Protein AF-A0AAX1WQ05-F1 (afdb_monomer_lite)

Radius of gyration: 32.11 Å; chains: 1; bounding box: 89×55×78 Å

Foldseek 3Di:
DDDDDDPPPPDDDDDDDDDDDPPDPPPPDPDPPVNVVVVVVVVVVVVVVVVVVVVVVVVVVVVVVVVVVLVVVQVVCCVVPVVDHSVPDDDDDAPCQQPHPCNLVVLVLVVQVVQPPDKDFLVRSLVVSCVNSVDDDPDPVRSVCCSCVPVVVSQVVCVVVVQKDFDCCPPPDPPGPGIIHGDDPDDDPVSVVVVVVVVVVVVVVVPPD

Secondary structure (DSSP, 8-state):
-PPPPPTT----PPP-------------PPPPHHHHHHHHHHHHHHHHHHHHHHHHHHHHHHHHHHHHHHHHHHHHHHHH-TT--GGG-PPP---GGGSSTTHHHHHHHHHHHHHTTSEEEHHHHHHHHHHHHT---SSHHHHHHHIIIIIIHHHHHHHTTTSEEEES--TT-TT---EEEE-PPPPPHHHHHHHHHHHHHHHHHTS--

pLDDT: mean 77.14, std 17.59, range [37.16, 97.38]

Structure (mmCIF, N/CA/C/O backbone):
data_AF-A0AAX1WQ05-F1
#
_entry.id   AF-A0AAX1WQ05-F1
#
loop_
_atom_site.group_PDB
_atom_site.id
_atom_site.type_symbol
_atom_site.label_atom_id
_atom_site.label_alt_id
_atom_site.label_comp_id
_atom_site.label_asym_id
_atom_site.label_entity_id
_atom_site.label_seq_id
_atom_site.pdbx_PDB_ins_code
_atom_site.Cartn_x
_atom_site.Cartn_y
_atom_site.Cartn_z
_atom_site.occupancy
_atom_site.B_iso_or_equiv
_atom_site.auth_seq_id
_atom_site.auth_comp_id
_atom_site.auth_asym_id
_atom_site.auth_atom_id
_atom_site.pdbx_PDB_model_num
ATOM 1 N N . MET A 1 1 ? -43.294 0.250 11.244 1.00 39.50 1 MET A N 1
ATOM 2 C CA . MET A 1 1 ? -42.178 0.862 10.490 1.00 39.50 1 MET A CA 1
ATOM 3 C C . MET A 1 1 ? -42.728 1.251 9.132 1.00 39.50 1 MET A C 1
ATOM 5 O O . MET A 1 1 ? -43.009 0.367 8.337 1.00 39.50 1 MET A O 1
ATOM 9 N N . SER A 1 2 ? -43.007 2.536 8.919 1.00 37.16 2 SER A N 1
ATOM 10 C CA . SER A 1 2 ? -43.556 3.022 7.647 1.00 37.16 2 SER A CA 1
ATOM 11 C C . SER A 1 2 ? -42.427 3.215 6.628 1.00 37.16 2 SER A C 1
ATOM 13 O O . SER A 1 2 ? -41.358 3.688 7.021 1.00 37.16 2 SER A O 1
ATOM 15 N N . PRO A 1 3 ? -42.618 2.860 5.347 1.00 46.75 3 PRO A N 1
ATOM 16 C CA . PRO A 1 3 ? -41.577 3.007 4.340 1.00 46.75 3 PRO A CA 1
ATOM 17 C C . PRO A 1 3 ? -41.437 4.477 3.924 1.00 46.75 3 PRO A C 1
ATOM 19 O O . PRO A 1 3 ? -42.423 5.162 3.658 1.00 46.75 3 PRO A O 1
ATOM 22 N N . VAL A 1 4 ? -40.195 4.962 3.878 1.00 45.56 4 VAL A N 1
ATOM 23 C CA . VAL A 1 4 ? -39.846 6.294 3.367 1.00 45.56 4 VAL A CA 1
ATOM 24 C C . VAL A 1 4 ? -39.803 6.218 1.842 1.00 45.56 4 VAL A C 1
ATOM 26 O O . VAL A 1 4 ? -39.045 5.430 1.280 1.00 45.56 4 VAL A O 1
ATOM 29 N N . ALA A 1 5 ? -40.639 7.012 1.174 1.00 45.56 5 ALA A N 1
ATOM 30 C CA . ALA A 1 5 ? -40.730 7.033 -0.281 1.00 45.56 5 ALA A CA 1
ATOM 31 C C . ALA A 1 5 ? -39.456 7.613 -0.924 1.00 45.56 5 ALA A C 1
ATOM 33 O O . ALA A 1 5 ? -38.950 8.662 -0.520 1.00 45.56 5 ALA A O 1
ATOM 34 N N . ASN A 1 6 ? -38.962 6.921 -1.951 1.00 43.66 6 ASN A N 1
ATOM 35 C CA . ASN A 1 6 ? -37.817 7.312 -2.763 1.00 43.66 6 ASN A CA 1
ATOM 36 C C . ASN A 1 6 ? -38.213 8.460 -3.715 1.00 43.66 6 ASN A C 1
ATOM 38 O O . ASN A 1 6 ? -39.111 8.317 -4.540 1.00 43.66 6 ASN A O 1
ATOM 42 N N . ILE A 1 7 ? -37.536 9.606 -3.609 1.00 52.81 7 ILE A N 1
ATOM 43 C CA . ILE A 1 7 ? -37.868 10.873 -4.296 1.00 52.81 7 ILE A CA 1
ATOM 44 C C . ILE A 1 7 ? -37.634 10.846 -5.824 1.00 52.81 7 ILE A C 1
ATOM 46 O O . ILE A 1 7 ? -37.976 11.801 -6.519 1.00 52.81 7 ILE A O 1
ATOM 50 N N . LYS A 1 8 ? -37.077 9.761 -6.376 1.00 48.34 8 LYS A N 1
ATOM 51 C CA . LYS A 1 8 ? -36.694 9.672 -7.796 1.00 48.34 8 LYS A CA 1
ATOM 52 C C . LYS A 1 8 ? -37.770 9.172 -8.772 1.00 48.34 8 LYS A C 1
ATOM 54 O O . LYS A 1 8 ? -37.538 9.300 -9.968 1.00 48.34 8 LYS A O 1
ATOM 59 N N . ASP A 1 9 ? -38.931 8.697 -8.317 1.00 45.44 9 ASP A N 1
ATOM 60 C CA . ASP A 1 9 ? -39.901 8.015 -9.204 1.00 45.44 9 ASP A CA 1
ATOM 61 C C . ASP A 1 9 ? -41.164 8.813 -9.581 1.00 45.44 9 ASP A C 1
ATOM 63 O O . ASP A 1 9 ? -42.094 8.280 -10.184 1.00 45.44 9 ASP A O 1
ATOM 67 N N . ILE A 1 10 ? -41.218 10.118 -9.310 1.00 48.12 10 ILE A N 1
ATOM 68 C CA . ILE A 1 10 ? -42.382 10.934 -9.692 1.00 48.12 10 ILE A CA 1
ATOM 69 C C . ILE A 1 10 ? -42.170 11.499 -11.101 1.00 48.12 10 ILE A C 1
ATOM 71 O O . ILE A 1 10 ? -41.785 12.656 -11.264 1.00 48.12 10 ILE A O 1
ATOM 75 N N . GLY A 1 11 ? -42.397 10.689 -12.138 1.00 46.69 11 GLY A N 1
ATOM 76 C CA . GLY A 1 11 ? -42.378 11.226 -13.499 1.00 46.69 11 GLY A CA 1
ATOM 77 C C . GLY A 1 11 ? -42.372 10.245 -14.664 1.00 46.69 11 GLY A C 1
ATOM 78 O O . GLY A 1 11 ? -41.543 10.417 -15.549 1.00 46.69 11 GLY A O 1
ATOM 79 N N . LYS A 1 12 ? -43.298 9.280 -14.730 1.00 40.09 12 LYS A N 1
ATOM 80 C CA . LYS A 1 12 ? -43.780 8.735 -16.016 1.00 40.09 12 LYS A CA 1
ATOM 81 C C . LYS A 1 12 ? -45.259 8.366 -15.896 1.00 40.09 12 LYS A C 1
ATOM 83 O O . LYS A 1 12 ? -45.596 7.352 -15.299 1.00 40.09 12 LYS A O 1
ATOM 88 N N . GLY A 1 13 ? -46.128 9.226 -16.425 1.00 38.53 13 GLY A N 1
ATOM 89 C CA . GLY A 1 13 ? -47.559 8.959 -16.550 1.00 38.53 13 GLY A CA 1
ATOM 90 C C . GLY A 1 13 ? -47.838 8.054 -17.749 1.00 38.53 13 GLY A C 1
ATOM 91 O O . GLY A 1 13 ? -47.377 8.335 -18.852 1.00 38.53 13 GLY A O 1
ATOM 92 N N . SER A 1 14 ? -48.579 6.975 -17.514 1.00 37.72 14 SER A N 1
ATOM 93 C CA . SER A 1 14 ? -49.332 6.234 -18.524 1.00 37.72 14 SER A CA 1
ATOM 94 C C . SER A 1 14 ? -50.715 6.872 -18.668 1.00 37.72 14 SER A C 1
ATOM 96 O O . SER A 1 14 ? -51.419 7.049 -17.674 1.00 37.72 14 SER A O 1
ATOM 98 N N . GLU A 1 15 ? -51.089 7.228 -19.893 1.00 47.25 15 GLU A N 1
ATOM 99 C CA . GLU A 1 15 ? -52.397 7.780 -20.243 1.00 47.25 15 GLU A CA 1
ATOM 100 C C . GLU A 1 15 ? -53.477 6.689 -20.218 1.00 47.25 15 GLU A C 1
ATOM 102 O O . GLU A 1 15 ? -53.435 5.741 -20.997 1.00 47.25 15 GLU A O 1
ATOM 107 N N . SER A 1 16 ? -54.481 6.850 -19.360 1.00 39.94 16 SER A N 1
ATOM 108 C CA . SER A 1 16 ? -55.811 6.260 -19.547 1.00 39.94 16 SER A CA 1
ATOM 109 C C . SER A 1 16 ? -56.810 7.046 -18.703 1.00 39.94 16 SER A C 1
ATOM 111 O O . SER A 1 16 ? -56.675 7.121 -17.483 1.00 39.94 16 SER A O 1
ATOM 113 N N . GLY A 1 17 ? -57.753 7.706 -19.376 1.00 44.06 17 GLY A N 1
ATOM 114 C CA . GLY A 1 17 ? -58.635 8.709 -18.792 1.00 44.06 17 GLY A CA 1
ATOM 115 C C . GLY A 1 17 ? -59.774 8.160 -17.935 1.00 44.06 17 GLY A C 1
ATOM 116 O O . GLY A 1 17 ? -60.368 7.124 -18.221 1.00 44.06 17 GLY A O 1
ATOM 117 N N . THR A 1 18 ? -60.131 8.937 -16.917 1.00 37.38 18 THR A N 1
ATOM 118 C CA . THR A 1 18 ? -61.493 9.105 -16.384 1.00 37.38 18 THR A CA 1
ATOM 119 C C . THR A 1 18 ? -61.499 10.464 -15.670 1.00 37.38 18 THR A C 1
ATOM 121 O O . THR A 1 18 ? -60.592 10.693 -14.867 1.00 37.38 18 THR A O 1
ATOM 124 N N . PRO A 1 19 ? -62.401 11.411 -15.990 1.00 52.41 19 PRO A N 1
ATOM 125 C CA . PRO A 1 19 ? -62.360 12.731 -15.383 1.00 52.41 19 PRO A CA 1
ATOM 126 C C . PRO A 1 19 ? -63.179 12.766 -14.090 1.00 52.41 19 PRO A C 1
ATOM 128 O O . PRO A 1 19 ? -64.165 12.049 -13.947 1.00 52.41 19 PRO A O 1
ATOM 131 N N . ASP A 1 20 ? -62.770 13.685 -13.221 1.00 45.84 20 ASP A N 1
ATOM 132 C CA . ASP A 1 20 ? -63.506 14.215 -12.073 1.00 45.84 20 ASP A CA 1
ATOM 133 C C . ASP A 1 20 ? -63.277 13.531 -10.714 1.00 45.84 20 ASP A C 1
ATOM 135 O O . ASP A 1 20 ? -64.111 12.818 -10.159 1.00 45.84 20 ASP A O 1
ATOM 139 N N . GLN A 1 21 ? -62.111 13.825 -10.138 1.00 48.00 21 GLN A N 1
ATOM 140 C CA . GLN A 1 21 ? -62.050 14.210 -8.732 1.00 48.00 21 GLN A CA 1
ATOM 141 C C . GLN A 1 21 ? -61.293 15.532 -8.646 1.00 48.00 21 GLN A C 1
ATOM 143 O O . GLN A 1 21 ? -60.220 15.665 -9.240 1.00 48.00 21 GLN A O 1
ATOM 148 N N . ASP A 1 22 ? -61.867 16.486 -7.915 1.00 51.06 22 ASP A N 1
ATOM 149 C CA . ASP A 1 22 ? -61.307 17.779 -7.519 1.00 51.06 22 ASP A CA 1
ATOM 150 C C . ASP A 1 22 ? -59.905 17.642 -6.891 1.00 51.06 22 ASP A C 1
ATOM 152 O O . ASP A 1 22 ? -59.700 17.736 -5.678 1.00 51.06 22 ASP A O 1
ATOM 156 N N . HIS A 1 23 ? -58.884 17.428 -7.714 1.00 54.75 23 HIS A N 1
ATOM 157 C CA . HIS A 1 23 ? -57.499 17.522 -7.294 1.00 54.75 23 HIS A CA 1
ATOM 158 C C . HIS A 1 23 ? -57.080 18.980 -7.403 1.00 54.75 23 HIS A C 1
ATOM 160 O O . HIS A 1 23 ? -56.564 19.435 -8.425 1.00 54.75 23 HIS A O 1
ATOM 166 N N . ALA A 1 24 ? -57.299 19.715 -6.310 1.00 58.69 24 ALA A N 1
ATOM 167 C CA . ALA A 1 24 ? -56.644 20.993 -6.081 1.00 58.69 24 ALA A CA 1
ATOM 168 C C . ALA A 1 24 ? -55.162 20.863 -6.489 1.00 58.69 24 ALA A C 1
ATOM 170 O O . ALA A 1 24 ? -54.492 19.923 -6.043 1.00 58.69 24 ALA A O 1
ATOM 171 N N . PRO A 1 25 ? -54.634 21.747 -7.357 1.00 56.44 25 PRO A N 1
ATOM 172 C CA . PRO A 1 25 ? -53.283 21.593 -7.870 1.00 56.44 25 PRO A CA 1
ATOM 173 C C . PRO A 1 25 ? -52.321 21.554 -6.686 1.00 56.44 25 PRO A C 1
ATOM 175 O O . PRO A 1 25 ? -52.333 22.469 -5.859 1.00 56.44 25 PRO A O 1
ATOM 178 N N . LEU A 1 26 ? -51.505 20.495 -6.595 1.00 63.22 26 LEU A N 1
ATOM 179 C CA . LEU A 1 26 ? -50.434 20.377 -5.607 1.00 63.22 26 LEU A CA 1
ATOM 180 C C . LEU A 1 26 ? -49.536 21.609 -5.743 1.00 63.22 26 LEU A C 1
ATOM 182 O O . LEU A 1 26 ? -48.652 21.671 -6.603 1.00 63.22 26 LEU A O 1
ATOM 186 N N . ARG A 1 27 ? -49.795 22.631 -4.922 1.00 64.38 27 ARG A N 1
ATOM 187 C CA . ARG A 1 27 ? -48.991 23.846 -4.892 1.00 64.38 27 ARG A CA 1
ATOM 188 C C . ARG A 1 27 ? -47.607 23.427 -4.428 1.00 64.38 27 ARG A C 1
ATOM 190 O O . ARG A 1 27 ? -47.407 23.070 -3.271 1.00 64.38 27 ARG A O 1
ATOM 197 N N . ARG A 1 28 ? -46.649 23.450 -5.354 1.00 69.00 28 ARG A N 1
ATOM 198 C CA . ARG A 1 28 ? -45.229 23.300 -5.042 1.00 69.00 28 ARG A CA 1
ATOM 199 C C . ARG A 1 28 ? -44.816 24.499 -4.196 1.00 69.00 28 ARG A C 1
ATOM 201 O O . ARG A 1 28 ? -44.469 25.553 -4.722 1.00 69.00 28 ARG A O 1
ATOM 208 N N . THR A 1 29 ? -44.899 24.350 -2.882 1.00 74.25 29 THR A N 1
ATOM 209 C CA . THR A 1 29 ? -44.398 25.351 -1.946 1.00 74.25 29 THR A CA 1
ATOM 210 C C . THR A 1 29 ? -42.879 25.295 -1.980 1.00 74.25 29 THR A C 1
ATOM 212 O O . THR A 1 29 ? -42.282 24.232 -1.807 1.00 74.25 29 THR A O 1
ATOM 215 N N . ARG A 1 30 ? -42.237 26.435 -2.248 1.00 77.56 30 ARG A N 1
ATOM 216 C CA . ARG A 1 30 ? -40.777 26.532 -2.247 1.00 77.56 30 ARG A CA 1
ATOM 217 C C . ARG A 1 30 ? -40.272 26.174 -0.851 1.00 77.56 30 ARG A C 1
ATOM 219 O O . ARG A 1 30 ? -40.600 26.868 0.107 1.00 77.56 30 ARG A O 1
ATOM 226 N N . THR A 1 31 ? -39.479 25.110 -0.740 1.00 78.44 31 THR A N 1
ATOM 227 C CA . THR A 1 31 ? -38.802 24.773 0.516 1.00 78.44 31 THR A CA 1
ATOM 228 C C . THR A 1 31 ? -37.947 25.970 0.937 1.00 78.44 31 THR A C 1
ATOM 230 O O . THR A 1 31 ? -37.151 26.441 0.112 1.00 78.44 31 THR A O 1
ATOM 233 N N . PRO A 1 32 ? -38.094 26.476 2.176 1.00 87.62 32 PRO A N 1
ATOM 234 C CA . PRO A 1 32 ? -37.202 27.499 2.703 1.00 87.62 32 PRO A CA 1
ATOM 235 C C . PRO A 1 32 ? -35.743 27.072 2.518 1.00 87.62 32 PRO A C 1
ATOM 237 O O . PRO A 1 32 ? -35.408 25.899 2.713 1.00 87.62 32 PRO A O 1
ATOM 240 N N . SER A 1 33 ? -34.884 28.006 2.107 1.00 85.69 33 SER A N 1
ATOM 241 C CA . SER A 1 33 ? -33.466 27.740 1.819 1.00 85.69 33 SER A CA 1
ATOM 242 C C . SER A 1 33 ? -32.762 27.043 2.979 1.00 85.69 33 SER A C 1
ATOM 244 O O . SER A 1 33 ? -32.004 26.102 2.758 1.00 85.69 33 SER A O 1
ATOM 246 N N . ASP A 1 34 ? -33.084 27.455 4.200 1.00 91.69 34 ASP A N 1
ATOM 247 C CA . ASP A 1 34 ? -32.411 27.025 5.424 1.00 91.69 34 ASP A CA 1
ATOM 248 C C . ASP A 1 34 ? -32.797 25.586 5.787 1.00 91.69 34 ASP A C 1
ATOM 250 O O . ASP A 1 34 ? -31.960 24.782 6.199 1.00 91.69 34 ASP A O 1
ATOM 254 N N . LEU A 1 35 ? -34.057 25.213 5.536 1.00 92.31 35 LEU A N 1
ATOM 255 C CA . LEU A 1 35 ? -34.523 23.837 5.695 1.00 92.31 35 LEU A CA 1
ATOM 256 C C . LEU A 1 35 ? -33.867 22.914 4.661 1.00 92.31 35 LEU A C 1
ATOM 258 O O . LEU A 1 35 ? -33.418 21.822 4.995 1.00 92.31 35 LEU A O 1
ATOM 262 N N . LYS A 1 36 ? -33.763 23.358 3.403 1.00 90.56 36 LYS A N 1
ATOM 263 C CA . LYS A 1 36 ? -33.058 22.588 2.368 1.00 90.56 36 LYS A CA 1
ATOM 264 C C . LYS A 1 36 ? -31.584 22.399 2.732 1.00 90.56 36 LYS A C 1
ATOM 266 O O . LYS A 1 36 ? -31.051 21.306 2.563 1.00 90.56 36 LYS A O 1
ATOM 271 N N . TRP A 1 37 ? -30.934 23.458 3.209 1.00 95.19 37 TRP A N 1
ATOM 272 C CA . TRP A 1 37 ? -29.530 23.411 3.596 1.00 95.19 37 TRP A CA 1
ATOM 273 C C . TRP A 1 37 ? -29.306 22.452 4.769 1.00 95.19 37 TRP A C 1
ATOM 275 O O . TRP A 1 37 ? -28.517 21.524 4.641 1.00 95.19 37 TRP A O 1
ATOM 285 N N . THR A 1 38 ? -30.070 22.580 5.857 1.00 97.12 38 THR A N 1
ATOM 286 C CA . THR A 1 38 ? -29.919 21.705 7.036 1.00 97.12 38 THR A CA 1
ATOM 287 C C . THR A 1 38 ? -30.181 20.228 6.727 1.00 97.12 38 THR A C 1
ATOM 289 O O . THR A 1 38 ? -29.469 19.365 7.237 1.00 97.12 38 THR A O 1
ATOM 292 N N . VAL A 1 39 ? -31.143 19.911 5.854 1.00 96.38 39 VAL A N 1
ATOM 293 C CA . VAL A 1 39 ? -31.385 18.531 5.393 1.00 96.38 39 VAL A CA 1
ATOM 294 C C . VAL A 1 39 ? -30.205 17.991 4.580 1.00 96.38 39 VAL A C 1
ATOM 296 O O . VAL A 1 39 ? -29.817 16.838 4.770 1.00 96.38 39 VAL A O 1
ATOM 299 N N . ASN A 1 40 ? -29.617 18.809 3.704 1.00 96.50 40 ASN A N 1
ATOM 300 C CA . ASN A 1 40 ? -28.440 18.418 2.929 1.00 96.50 40 ASN A CA 1
ATOM 301 C C . ASN A 1 40 ? -27.220 18.178 3.826 1.00 96.50 40 ASN A C 1
ATOM 303 O O . ASN A 1 40 ? -26.546 17.164 3.660 1.00 96.50 40 ASN A O 1
ATOM 307 N N . GLU A 1 41 ? -26.965 19.062 4.791 1.00 97.38 41 GLU A N 1
ATOM 308 C CA . GLU A 1 41 ? -25.869 18.892 5.751 1.00 97.38 41 GLU A CA 1
ATOM 309 C C . GLU A 1 41 ? -26.063 17.635 6.603 1.00 97.38 41 GLU A C 1
ATOM 311 O O . GLU A 1 41 ? -25.146 16.828 6.747 1.00 97.38 41 GLU A O 1
ATOM 316 N N . LEU A 1 42 ? -27.281 17.394 7.101 1.00 96.12 42 LEU A N 1
ATOM 317 C CA . LEU A 1 42 ? -27.590 16.171 7.838 1.00 96.12 42 LEU A CA 1
ATOM 318 C C . LEU A 1 42 ? -27.358 14.916 6.984 1.00 96.12 42 LEU A C 1
ATOM 320 O O . LEU A 1 42 ? -26.840 13.919 7.487 1.00 96.12 42 LEU A O 1
ATOM 324 N N . ALA A 1 43 ? -27.739 14.944 5.705 1.00 96.00 43 ALA A N 1
ATOM 325 C CA . ALA A 1 43 ? -27.506 13.833 4.788 1.00 96.00 43 ALA A CA 1
ATOM 326 C C . ALA A 1 43 ? -26.008 13.599 4.536 1.00 96.00 43 ALA A C 1
ATOM 328 O O . ALA A 1 43 ? -25.569 12.450 4.552 1.00 96.00 43 ALA A O 1
ATOM 329 N N . ALA A 1 44 ? -25.221 14.666 4.366 1.00 93.69 44 ALA A N 1
ATOM 330 C CA . ALA A 1 44 ? -23.771 14.580 4.210 1.00 93.69 44 ALA A CA 1
ATOM 331 C C . ALA A 1 44 ? -23.105 13.962 5.450 1.00 93.69 44 ALA A C 1
ATOM 333 O O . ALA A 1 44 ? -22.331 13.015 5.323 1.00 93.69 44 ALA A O 1
ATOM 334 N N . VAL A 1 45 ? -23.475 14.422 6.650 1.00 94.62 45 VAL A N 1
ATOM 335 C CA . VAL A 1 45 ? -22.960 13.875 7.915 1.00 94.62 45 VAL A CA 1
ATOM 336 C C . VAL A 1 45 ? -23.337 12.402 8.086 1.00 94.62 45 VAL A C 1
ATOM 338 O O . VAL A 1 45 ? -22.496 11.599 8.484 1.00 94.62 45 VAL A O 1
ATOM 341 N N . LYS A 1 46 ? -24.574 12.011 7.755 1.00 97.31 46 LYS A N 1
ATOM 342 C CA . LYS A 1 46 ? -24.987 10.597 7.795 1.00 97.31 46 LYS A CA 1
ATOM 343 C C . LYS A 1 46 ? -24.176 9.729 6.834 1.00 97.31 46 LYS A C 1
ATOM 345 O O . LYS A 1 46 ? -23.7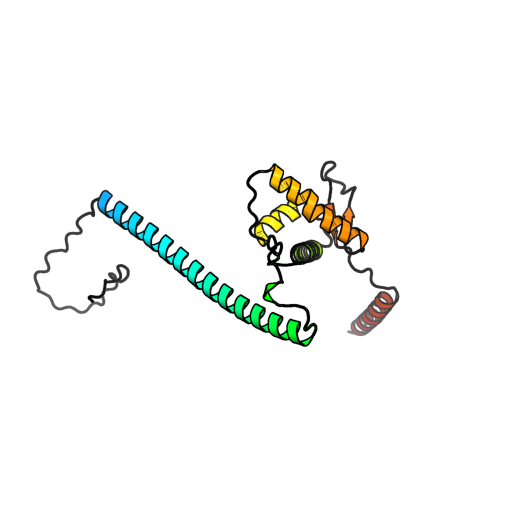54 8.648 7.228 1.00 97.31 46 LYS A O 1
ATOM 350 N N . GLY A 1 47 ? -23.922 10.211 5.617 1.00 93.25 47 GLY A N 1
ATOM 351 C CA . GLY A 1 47 ? -23.087 9.499 4.648 1.00 93.25 47 GLY A CA 1
ATOM 352 C C . GLY A 1 47 ? -21.652 9.292 5.141 1.00 93.25 47 GLY A C 1
ATOM 353 O O . GLY A 1 47 ? -21.093 8.213 4.962 1.00 93.25 47 GLY A O 1
ATOM 354 N N . GLU A 1 48 ? -21.077 10.287 5.821 1.00 85.94 48 GLU A N 1
ATOM 355 C CA . GLU A 1 48 ? -19.743 10.163 6.422 1.00 85.94 48 GLU A CA 1
ATOM 356 C C . GLU A 1 48 ? -19.719 9.111 7.544 1.00 85.94 48 GLU A C 1
ATOM 358 O O . GLU A 1 48 ? -18.804 8.290 7.610 1.00 85.94 48 GLU A O 1
ATOM 363 N N . ILE A 1 49 ? -20.754 9.079 8.393 1.00 94.62 49 ILE A N 1
ATOM 364 C CA . ILE A 1 49 ? -20.899 8.052 9.438 1.00 94.62 49 ILE A CA 1
ATOM 365 C C . ILE A 1 49 ? -20.979 6.655 8.809 1.00 94.62 49 ILE A C 1
ATOM 367 O O . ILE A 1 49 ? -20.235 5.762 9.207 1.00 94.62 49 ILE A O 1
ATOM 371 N N . GLU A 1 50 ? -21.821 6.473 7.788 1.00 95.19 50 GLU A N 1
ATOM 372 C CA . GLU A 1 50 ? -21.952 5.192 7.084 1.00 95.19 50 GLU A CA 1
ATOM 373 C C . GLU A 1 50 ? -20.626 4.740 6.454 1.00 95.19 50 GLU A C 1
ATOM 375 O O . GLU A 1 50 ? -20.282 3.556 6.505 1.00 95.19 50 GLU A O 1
ATOM 380 N N . HIS A 1 51 ? -19.854 5.672 5.888 1.00 80.06 51 HIS A N 1
ATOM 381 C CA . HIS A 1 51 ? -18.531 5.379 5.342 1.00 80.06 51 HIS A CA 1
ATOM 382 C C . HIS A 1 51 ? -17.559 4.885 6.424 1.00 80.06 51 HIS A C 1
ATOM 384 O O . HIS A 1 51 ? -16.877 3.871 6.236 1.00 80.06 51 HIS A O 1
ATOM 390 N N . ILE A 1 52 ? -17.522 5.564 7.573 1.00 87.50 52 ILE A N 1
ATOM 391 C CA . ILE A 1 52 ? -16.693 5.163 8.716 1.00 87.50 52 ILE A CA 1
ATOM 392 C C . ILE A 1 52 ? -17.103 3.774 9.214 1.00 87.50 52 ILE A C 1
ATOM 394 O O . ILE A 1 52 ? -16.235 2.926 9.435 1.00 87.50 52 ILE A O 1
ATOM 398 N N . ASP A 1 53 ? -18.401 3.506 9.341 1.00 93.38 53 ASP A N 1
ATOM 399 C CA . ASP A 1 53 ? -18.910 2.212 9.800 1.00 93.38 53 ASP A CA 1
ATOM 400 C C . ASP A 1 53 ? -18.496 1.066 8.868 1.00 93.38 53 ASP A C 1
ATOM 402 O O . ASP A 1 53 ? -18.082 -0.006 9.330 1.00 93.38 53 ASP A O 1
ATOM 406 N N . GLN A 1 54 ? -18.527 1.294 7.553 1.00 86.75 54 GLN A N 1
ATOM 407 C CA . GLN A 1 54 ? -18.048 0.328 6.562 1.00 86.75 54 GLN A CA 1
ATOM 408 C C . GLN A 1 54 ? -16.547 0.053 6.712 1.00 86.75 54 GLN A C 1
ATOM 410 O O . GLN A 1 54 ? -16.123 -1.110 6.690 1.00 86.75 54 GLN A O 1
ATOM 415 N N . GLU A 1 55 ? -15.731 1.090 6.905 1.00 79.12 55 GLU A N 1
ATOM 416 C CA . GLU A 1 55 ? -14.288 0.914 7.082 1.00 79.12 55 GLU A CA 1
ATOM 417 C C . GLU A 1 55 ? -13.974 0.215 8.416 1.00 79.12 55 GLU A C 1
ATOM 419 O O . GLU A 1 55 ? -13.131 -0.684 8.463 1.00 79.12 55 GLU A O 1
ATOM 424 N N . VAL A 1 56 ? -14.713 0.514 9.489 1.00 90.38 56 VAL A N 1
ATOM 425 C CA . VAL A 1 56 ? -14.620 -0.212 10.765 1.00 90.38 56 VAL A CA 1
ATOM 426 C C . VAL A 1 56 ? -14.967 -1.689 10.579 1.00 90.38 56 VAL A C 1
ATOM 428 O O . VAL A 1 56 ? -14.233 -2.554 11.069 1.00 90.38 56 VAL A O 1
ATOM 431 N N . ALA A 1 57 ? -16.044 -2.011 9.859 1.00 89.50 57 ALA A N 1
ATOM 432 C CA . ALA A 1 57 ? -16.431 -3.393 9.581 1.00 89.50 57 ALA A CA 1
ATOM 433 C C . ALA A 1 57 ? -15.335 -4.142 8.802 1.00 89.50 57 ALA A C 1
ATOM 435 O O . ALA A 1 57 ? -14.924 -5.243 9.185 1.00 89.50 57 ALA A O 1
ATOM 436 N N . ARG A 1 58 ? -14.781 -3.509 7.763 1.00 88.88 58 ARG A N 1
ATOM 437 C CA . ARG A 1 58 ? -13.661 -4.043 6.979 1.00 88.88 58 ARG A CA 1
ATOM 438 C C . ARG A 1 58 ? -12.421 -4.287 7.841 1.00 88.88 58 ARG A C 1
ATOM 440 O O . ARG A 1 58 ? -11.783 -5.341 7.740 1.00 88.88 58 ARG A O 1
ATOM 447 N N . LEU A 1 59 ? -12.064 -3.333 8.700 1.00 84.88 59 LEU A N 1
ATOM 448 C CA . LEU A 1 59 ? -10.916 -3.450 9.598 1.00 84.88 59 LEU A CA 1
ATOM 449 C C . LEU A 1 59 ? -11.118 -4.558 10.639 1.00 84.88 59 LEU A C 1
ATOM 451 O O . LEU A 1 59 ? -10.176 -5.311 10.900 1.00 84.88 59 LEU A O 1
ATOM 455 N N . LYS A 1 60 ? -12.334 -4.729 11.174 1.00 92.88 60 LYS A N 1
ATOM 456 C CA . LYS A 1 60 ? -12.681 -5.851 12.065 1.00 92.88 60 LYS A CA 1
ATOM 457 C C . LYS A 1 60 ? -12.483 -7.198 11.370 1.00 92.88 60 LYS A C 1
ATOM 459 O O . LYS A 1 60 ? -11.763 -8.046 11.896 1.00 92.88 60 LYS A O 1
ATOM 464 N N . GLN A 1 61 ? -13.001 -7.362 10.152 1.00 88.25 61 GLN A N 1
ATOM 465 C CA . GLN A 1 61 ? -12.823 -8.594 9.377 1.00 88.25 61 GLN A CA 1
ATOM 466 C C . GLN A 1 61 ? -11.337 -8.891 9.103 1.00 88.25 61 GLN A C 1
ATOM 468 O O . GLN A 1 61 ? -10.867 -10.027 9.231 1.00 88.25 61 GLN A O 1
ATOM 473 N N . ARG A 1 62 ? -10.557 -7.857 8.760 1.00 85.88 62 ARG A N 1
ATOM 474 C CA . ARG A 1 62 ? -9.107 -7.990 8.571 1.00 85.88 62 ARG A CA 1
ATOM 475 C C . ARG A 1 62 ? -8.405 -8.405 9.864 1.00 85.88 62 ARG A C 1
ATOM 477 O O . ARG A 1 62 ? -7.529 -9.270 9.819 1.00 85.88 62 ARG A O 1
ATOM 484 N N . ARG A 1 63 ? -8.786 -7.817 11.000 1.00 89.81 63 ARG A N 1
ATOM 485 C CA . ARG A 1 63 ? -8.248 -8.154 12.324 1.00 89.81 63 ARG A CA 1
ATOM 486 C C . ARG A 1 63 ? -8.509 -9.619 12.663 1.00 89.81 63 ARG A C 1
ATOM 488 O O . ARG A 1 63 ? -7.572 -10.318 13.035 1.00 89.81 63 ARG A O 1
ATOM 495 N N . GLU A 1 64 ? -9.729 -10.110 12.465 1.00 95.75 64 GLU A N 1
ATOM 496 C CA . GLU A 1 64 ? -10.077 -11.519 12.695 1.00 95.75 64 GLU A CA 1
ATOM 497 C C . GLU A 1 64 ? -9.242 -12.475 11.839 1.00 95.75 64 GLU A C 1
ATOM 499 O O . GLU A 1 64 ? -8.725 -13.479 12.332 1.00 95.75 64 GLU A O 1
ATOM 504 N N . ARG A 1 65 ? -9.051 -12.152 10.554 1.00 92.81 65 ARG A N 1
ATOM 505 C CA . ARG A 1 65 ? -8.179 -12.939 9.674 1.00 92.81 65 ARG A CA 1
ATOM 506 C C . ARG A 1 65 ? -6.745 -12.989 10.206 1.00 92.81 65 ARG A C 1
ATOM 508 O O . ARG A 1 65 ? -6.147 -14.064 10.220 1.00 92.81 65 ARG A O 1
ATOM 515 N N . LEU A 1 66 ? -6.197 -11.850 10.626 1.00 89.31 66 LEU A N 1
ATOM 516 C CA . LEU A 1 66 ? -4.842 -11.777 11.175 1.00 89.31 66 LEU A CA 1
ATOM 517 C C . LEU A 1 66 ? -4.718 -12.550 12.491 1.00 89.31 66 LEU A C 1
ATOM 519 O O . LEU A 1 66 ? -3.716 -13.228 12.679 1.00 89.31 66 LEU A O 1
ATOM 523 N N . MET A 1 67 ? -5.740 -12.538 13.350 1.00 94.25 67 MET A N 1
ATOM 524 C CA . MET A 1 67 ? -5.761 -13.375 14.556 1.00 94.25 67 MET A CA 1
ATOM 525 C C . MET A 1 67 ? -5.726 -14.865 14.239 1.00 94.25 67 MET A C 1
ATOM 527 O O . MET A 1 67 ? -4.970 -15.601 14.869 1.00 94.25 67 MET A O 1
ATOM 531 N N . ARG A 1 68 ? -6.514 -15.320 13.254 1.00 96.00 68 ARG A N 1
ATOM 532 C CA . ARG A 1 68 ? -6.482 -16.726 12.817 1.00 96.00 68 ARG A CA 1
ATOM 533 C C . ARG A 1 68 ? -5.087 -17.117 12.333 1.00 96.00 68 ARG A C 1
ATOM 535 O O . ARG A 1 68 ? -4.585 -18.173 12.704 1.00 96.00 68 ARG A O 1
ATOM 542 N N . MET A 1 69 ? -4.452 -16.245 11.552 1.00 92.50 69 MET A N 1
ATOM 543 C CA . MET A 1 69 ? -3.089 -16.459 11.066 1.00 92.50 69 MET A CA 1
ATOM 544 C C . MET A 1 69 ? -2.066 -16.466 12.208 1.00 92.50 69 MET A C 1
ATOM 546 O O . MET A 1 69 ? -1.212 -17.344 12.241 1.00 92.50 69 MET A O 1
ATOM 550 N N . ALA A 1 70 ? -2.177 -15.538 13.163 1.00 91.94 70 ALA A N 1
ATOM 551 C CA . ALA A 1 70 ? -1.305 -15.481 14.332 1.00 91.94 70 ALA A CA 1
ATOM 552 C C . ALA A 1 70 ? -1.417 -16.764 15.165 1.00 91.94 70 ALA A C 1
ATOM 554 O O . ALA A 1 70 ? -0.401 -17.371 15.472 1.00 91.94 70 ALA A O 1
ATOM 555 N N . LYS A 1 71 ? -2.642 -17.242 15.429 1.00 94.06 71 LYS A N 1
ATOM 556 C CA . LYS A 1 71 ? -2.884 -18.503 16.146 1.00 94.06 71 LYS A CA 1
ATOM 557 C C . LYS A 1 71 ? -2.251 -19.704 15.435 1.00 94.06 71 LYS A C 1
ATOM 559 O O . LYS A 1 71 ? -1.636 -20.540 16.089 1.00 94.06 71 LYS A O 1
ATOM 564 N N . ALA A 1 72 ? -2.391 -19.785 14.111 1.00 94.50 72 ALA A N 1
ATOM 565 C CA . ALA A 1 72 ? -1.776 -20.852 13.323 1.00 94.50 72 ALA A CA 1
ATOM 566 C C . ALA A 1 72 ? -0.242 -20.803 13.401 1.00 94.50 72 ALA A C 1
ATOM 568 O O . ALA A 1 72 ? 0.391 -21.827 13.639 1.00 94.50 72 ALA A O 1
ATOM 569 N N . LEU A 1 73 ? 0.350 -19.612 13.265 1.00 94.00 73 LEU A N 1
ATOM 570 C CA . LEU A 1 73 ? 1.795 -19.426 13.398 1.00 94.00 73 LEU A CA 1
ATOM 571 C C . LEU A 1 73 ? 2.284 -19.793 14.800 1.00 94.00 73 LEU A C 1
ATOM 573 O O . LEU A 1 73 ? 3.271 -20.506 14.907 1.00 94.00 73 LEU A O 1
ATOM 577 N N . SER A 1 74 ? 1.571 -19.399 15.858 1.00 93.25 74 SER A N 1
ATOM 578 C CA . SER A 1 74 ? 1.903 -19.784 17.234 1.00 93.25 74 SER A CA 1
ATOM 579 C C . SER A 1 74 ? 1.943 -21.302 17.423 1.00 93.25 74 SER A C 1
ATOM 581 O O . SER A 1 74 ? 2.871 -21.803 18.051 1.00 93.25 74 SER A O 1
ATOM 583 N N . ALA A 1 75 ? 0.979 -22.036 16.855 1.00 92.25 75 ALA A N 1
ATOM 584 C CA . ALA A 1 75 ? 0.958 -23.497 16.927 1.00 92.25 75 ALA A CA 1
ATOM 58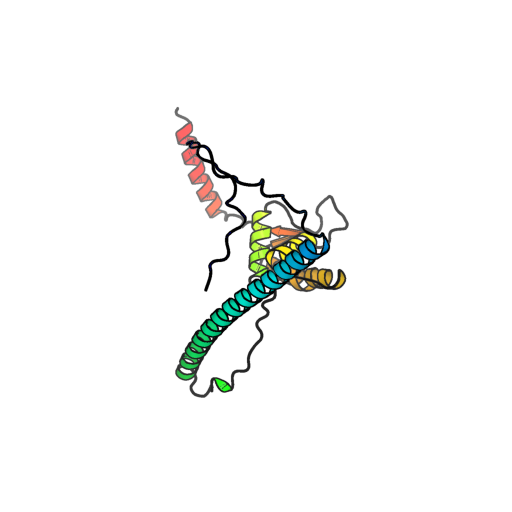5 C C . ALA A 1 75 ? 2.158 -24.128 16.197 1.00 92.25 75 ALA A C 1
ATOM 587 O O . ALA A 1 75 ? 2.794 -25.039 16.721 1.00 92.25 75 ALA A O 1
ATOM 588 N N . VAL A 1 76 ? 2.505 -23.614 15.013 1.00 94.25 76 VAL A N 1
ATOM 589 C CA . VAL A 1 76 ? 3.679 -24.073 14.253 1.00 94.25 76 VAL A CA 1
ATOM 590 C C . VAL A 1 76 ? 4.982 -23.742 14.986 1.00 94.25 76 VAL A C 1
ATOM 592 O O . VAL A 1 76 ? 5.873 -24.583 15.052 1.00 94.25 76 VAL A O 1
ATOM 595 N N . THR A 1 77 ? 5.098 -22.549 15.573 1.00 92.06 77 THR A N 1
ATOM 596 C CA . THR A 1 77 ? 6.271 -22.151 16.361 1.00 92.06 77 THR A CA 1
ATOM 597 C C . THR A 1 77 ? 6.478 -23.083 17.547 1.00 92.06 77 THR A C 1
ATOM 599 O O . THR A 1 77 ? 7.590 -23.563 17.721 1.00 92.06 77 THR A O 1
ATOM 602 N N . GLN A 1 78 ? 5.424 -23.403 18.302 1.00 91.62 78 GLN A N 1
ATOM 603 C CA . GLN A 1 78 ? 5.519 -24.339 19.428 1.00 91.62 78 GLN A CA 1
ATOM 604 C C . GLN A 1 78 ? 5.906 -25.759 18.995 1.00 91.62 78 GLN A C 1
ATOM 606 O O . GLN A 1 78 ? 6.594 -26.450 19.739 1.00 91.62 78 GLN A O 1
ATOM 611 N N . LEU A 1 79 ? 5.492 -26.193 17.799 1.00 92.44 79 LEU A N 1
ATOM 612 C CA . LEU A 1 79 ? 5.878 -27.496 17.251 1.00 92.44 79 LEU A CA 1
ATOM 613 C C . LEU A 1 79 ? 7.370 -27.558 16.884 1.00 92.44 79 LEU A C 1
ATOM 615 O O . LEU A 1 79 ? 7.993 -28.602 17.043 1.00 92.44 79 LEU A O 1
ATOM 619 N N . ILE A 1 80 ? 7.929 -26.461 16.363 1.00 94.44 80 ILE A N 1
ATOM 620 C CA . ILE A 1 80 ? 9.316 -26.405 15.868 1.00 94.44 80 ILE A CA 1
ATOM 621 C C . ILE A 1 80 ? 10.305 -26.022 16.979 1.00 94.44 80 ILE A C 1
ATOM 623 O O . ILE A 1 80 ? 11.431 -26.509 16.985 1.00 94.44 80 ILE A O 1
ATOM 627 N N . ALA A 1 81 ? 9.900 -25.148 17.899 1.00 91.31 81 ALA A N 1
ATOM 628 C CA . ALA A 1 81 ? 10.726 -24.621 18.978 1.00 91.31 81 ALA A CA 1
ATOM 629 C C . ALA A 1 81 ? 9.877 -24.482 20.248 1.00 91.31 81 ALA A C 1
ATOM 631 O O . ALA A 1 81 ? 9.277 -23.436 20.508 1.00 91.31 81 ALA A O 1
ATOM 632 N N . ALA A 1 82 ? 9.809 -25.562 21.030 1.00 86.06 82 ALA A N 1
ATOM 633 C CA . ALA A 1 82 ? 8.980 -25.637 22.231 1.00 86.06 82 ALA A CA 1
ATOM 634 C C . ALA A 1 82 ? 9.387 -24.609 23.302 1.00 86.06 82 ALA A C 1
ATOM 636 O O . ALA A 1 82 ? 8.533 -24.152 24.061 1.00 86.06 82 ALA A O 1
ATOM 637 N N . GLU A 1 83 ? 10.660 -24.194 23.340 1.00 89.19 83 GLU A N 1
ATOM 638 C CA . GLU A 1 83 ? 11.123 -23.129 24.235 1.00 89.19 83 GLU A CA 1
ATOM 639 C C . GLU A 1 83 ? 10.597 -21.728 23.868 1.00 89.19 83 GLU A C 1
ATOM 641 O O . GLU A 1 83 ? 10.615 -20.824 24.707 1.00 89.19 83 GLU A O 1
ATOM 646 N N . VAL A 1 84 ? 10.099 -21.518 22.642 1.00 86.75 84 VAL A N 1
ATOM 647 C CA . VAL A 1 84 ? 9.568 -20.219 22.212 1.00 86.75 84 VAL A CA 1
ATOM 648 C C . VAL A 1 84 ? 8.103 -20.103 22.615 1.00 86.75 84 VAL A C 1
ATOM 650 O O . VAL A 1 84 ? 7.192 -20.560 21.922 1.00 86.75 84 VAL A O 1
ATOM 653 N N . HIS A 1 85 ? 7.856 -19.419 23.731 1.00 83.44 85 HIS A N 1
ATOM 654 C CA . HIS A 1 85 ? 6.498 -19.103 24.154 1.00 83.44 85 HIS A CA 1
ATOM 655 C C . HIS A 1 85 ? 5.892 -18.020 23.234 1.00 83.44 85 HIS A C 1
ATOM 657 O O . HIS A 1 85 ? 6.424 -16.911 23.181 1.00 83.44 85 HIS A O 1
ATOM 663 N N . PRO A 1 86 ? 4.758 -18.254 22.541 1.00 82.06 86 PRO A N 1
ATOM 664 C CA . PRO A 1 86 ? 4.203 -17.284 21.588 1.00 82.06 86 PRO A CA 1
ATOM 665 C C . PRO A 1 86 ? 3.871 -15.916 22.193 1.00 82.06 86 PRO A C 1
ATOM 667 O O . PRO A 1 86 ? 3.935 -14.908 21.499 1.00 82.06 86 PRO A O 1
ATOM 670 N N . ALA A 1 87 ? 3.542 -15.873 23.488 1.00 81.38 87 ALA A N 1
ATOM 671 C CA . ALA A 1 87 ? 3.286 -14.621 24.204 1.00 81.38 87 ALA A CA 1
ATOM 672 C C . ALA A 1 87 ? 4.547 -13.763 24.427 1.00 81.38 87 ALA A C 1
ATOM 674 O O . ALA A 1 87 ? 4.416 -12.582 24.714 1.00 81.38 87 ALA A O 1
ATOM 675 N N . ALA A 1 88 ? 5.745 -14.340 24.294 1.00 83.62 88 ALA A N 1
ATOM 676 C CA . ALA A 1 88 ? 7.010 -13.611 24.383 1.00 83.62 88 ALA A CA 1
ATOM 677 C C . ALA A 1 88 ? 7.421 -12.969 23.042 1.00 83.62 88 ALA A C 1
ATOM 679 O O . ALA A 1 88 ? 8.440 -12.284 22.969 1.00 83.62 88 ALA A O 1
ATOM 680 N N . VAL A 1 89 ? 6.660 -13.200 21.963 1.00 83.88 89 VAL A N 1
ATOM 681 C CA . VAL A 1 89 ? 6.927 -12.611 20.647 1.00 83.88 89 VAL A CA 1
ATOM 682 C C . VAL A 1 89 ? 6.315 -11.213 20.587 1.00 83.88 89 VAL A C 1
ATOM 684 O O . VAL A 1 89 ? 5.109 -11.053 20.397 1.00 83.88 89 VAL A O 1
ATOM 687 N N . GLU A 1 90 ? 7.166 -10.198 20.717 1.00 78.94 90 GLU A N 1
ATOM 688 C CA . GLU A 1 90 ? 6.758 -8.796 20.622 1.00 78.94 90 GLU A CA 1
ATOM 689 C C . GLU A 1 90 ? 6.234 -8.433 19.215 1.00 78.94 90 GLU A C 1
ATOM 691 O O . GLU A 1 90 ? 6.804 -8.861 18.199 1.00 78.94 90 GLU A O 1
ATOM 696 N N . PRO A 1 91 ? 5.166 -7.619 19.105 1.00 76.94 91 PRO A N 1
ATOM 697 C CA . PRO A 1 91 ? 4.665 -7.156 17.819 1.00 76.94 91 PRO A CA 1
ATOM 698 C C . PRO A 1 91 ? 5.706 -6.324 17.060 1.00 76.94 91 PRO A C 1
ATOM 700 O O . PRO A 1 91 ? 6.123 -5.254 17.494 1.00 76.94 91 PRO A O 1
ATOM 703 N N . VAL A 1 92 ? 6.064 -6.765 15.853 1.00 74.25 92 VAL A N 1
ATOM 704 C CA . VAL A 1 92 ? 6.877 -5.964 14.929 1.00 74.25 92 VAL A CA 1
ATOM 705 C C . VAL A 1 92 ? 5.963 -5.197 13.979 1.00 74.25 92 VAL A C 1
ATOM 707 O O . VAL A 1 92 ? 5.199 -5.783 13.206 1.00 74.25 92 VAL A O 1
ATOM 710 N N . HIS A 1 93 ? 6.071 -3.869 13.973 1.00 58.41 93 HIS A N 1
ATOM 711 C CA . HIS A 1 93 ? 5.398 -3.039 12.979 1.00 58.41 93 HIS A CA 1
ATOM 712 C C . HIS A 1 93 ? 6.090 -3.186 11.622 1.00 58.41 93 HIS A C 1
ATOM 714 O O . HIS A 1 93 ? 7.118 -2.567 11.347 1.00 58.41 93 HIS A O 1
ATOM 720 N N . ALA A 1 94 ? 5.521 -4.014 10.744 1.00 54.94 94 ALA A N 1
ATOM 721 C CA . ALA A 1 94 ? 5.970 -4.083 9.361 1.00 54.94 94 ALA A CA 1
ATOM 722 C C . ALA A 1 94 ? 5.915 -2.679 8.734 1.00 54.94 94 ALA A C 1
ATOM 724 O O . ALA A 1 94 ? 4.899 -1.992 8.834 1.00 54.94 94 ALA A O 1
ATOM 725 N N . HIS A 1 95 ? 6.983 -2.256 8.050 1.00 55.50 95 HIS A N 1
ATOM 726 C CA . HIS A 1 95 ? 6.968 -1.031 7.250 1.00 55.50 95 HIS A CA 1
ATOM 727 C C . HIS A 1 95 ? 5.980 -1.199 6.080 1.00 55.50 95 HIS A C 1
ATOM 729 O O . HIS A 1 95 ? 6.340 -1.624 4.983 1.00 55.50 95 HIS A O 1
ATOM 735 N N . THR A 1 96 ? 4.708 -0.885 6.319 1.00 60.66 96 THR A N 1
ATOM 736 C CA . THR A 1 96 ? 3.598 -1.002 5.362 1.00 60.66 96 THR A CA 1
ATOM 737 C C . THR A 1 96 ? 3.491 0.193 4.427 1.00 60.66 96 THR A C 1
ATOM 739 O O . THR A 1 96 ? 2.565 0.230 3.623 1.00 60.66 96 THR A O 1
ATOM 742 N N . ARG A 1 97 ? 4.452 1.133 4.467 1.00 71.69 97 ARG A N 1
ATOM 743 C CA . ARG A 1 97 ? 4.450 2.357 3.644 1.00 71.69 97 ARG A CA 1
ATOM 744 C C . ARG A 1 97 ? 4.220 2.074 2.154 1.00 71.69 97 ARG A C 1
ATOM 746 O O . ARG A 1 97 ? 3.688 2.921 1.460 1.00 71.69 97 ARG A O 1
ATOM 753 N N . TYR A 1 98 ? 4.578 0.879 1.679 1.00 79.38 98 TYR A N 1
ATOM 754 C CA . TYR A 1 98 ? 4.419 0.459 0.280 1.00 79.38 98 TYR A CA 1
ATOM 755 C C . TYR A 1 98 ? 3.478 -0.750 0.103 1.00 79.38 98 TYR A C 1
ATOM 757 O O . TYR A 1 98 ? 3.524 -1.428 -0.918 1.00 79.38 98 TYR A O 1
ATOM 765 N N . GLY A 1 99 ? 2.669 -1.096 1.109 1.00 72.50 99 GLY A N 1
ATOM 766 C CA . GLY A 1 99 ? 1.740 -2.236 1.069 1.00 72.50 99 GLY A CA 1
ATOM 767 C C . GLY A 1 99 ? 2.377 -3.624 1.254 1.00 72.50 99 GLY A C 1
ATOM 768 O O . GLY A 1 99 ? 1.693 -4.629 1.088 1.00 72.50 99 GLY A O 1
ATOM 769 N N . GLY A 1 100 ? 3.671 -3.705 1.586 1.00 78.50 100 GLY A N 1
ATOM 770 C CA . GLY A 1 100 ? 4.381 -4.969 1.820 1.00 78.50 100 GLY A CA 1
ATOM 771 C C . GLY A 1 100 ? 5.889 -4.887 1.568 1.00 78.50 100 GLY A C 1
ATOM 772 O O . GLY A 1 100 ? 6.390 -3.949 0.939 1.00 78.50 100 GLY A O 1
ATOM 773 N N . ARG A 1 101 ? 6.638 -5.889 2.051 1.00 79.56 101 ARG A N 1
ATOM 774 C CA . ARG A 1 101 ? 8.081 -6.002 1.788 1.00 79.56 101 ARG A CA 1
ATOM 775 C C . ARG A 1 101 ? 8.310 -6.228 0.293 1.00 79.56 101 ARG A C 1
ATOM 777 O O . ARG A 1 101 ? 7.762 -7.149 -0.293 1.00 79.56 101 ARG A O 1
ATOM 784 N N . GLY A 1 102 ? 9.170 -5.411 -0.313 1.00 84.69 102 GLY A N 1
ATOM 785 C CA . GLY A 1 102 ? 9.583 -5.569 -1.712 1.00 84.69 102 GLY A CA 1
ATOM 786 C C . GLY A 1 102 ? 8.709 -4.848 -2.741 1.00 84.69 102 GLY A C 1
ATOM 787 O O . GLY A 1 102 ? 9.167 -4.675 -3.869 1.00 84.69 102 GLY A O 1
ATOM 788 N N . ASN A 1 103 ? 7.534 -4.337 -2.360 1.00 89.19 103 ASN A N 1
ATOM 789 C CA . ASN A 1 103 ? 6.630 -3.639 -3.281 1.00 89.19 103 ASN A CA 1
ATOM 790 C C . ASN A 1 103 ? 7.263 -2.405 -3.932 1.00 89.19 103 ASN A C 1
ATOM 792 O O . ASN A 1 103 ? 7.107 -2.211 -5.132 1.00 89.19 103 ASN A O 1
ATOM 796 N N . LEU A 1 104 ? 8.061 -1.629 -3.189 1.00 90.50 104 LEU A N 1
ATOM 797 C CA . LEU A 1 104 ? 8.793 -0.490 -3.756 1.00 90.50 104 LEU A CA 1
ATOM 798 C C . LEU A 1 104 ? 9.726 -0.919 -4.898 1.00 90.50 104 LEU A C 1
ATOM 800 O O . LEU A 1 104 ? 9.790 -0.277 -5.939 1.00 90.50 104 LEU A O 1
ATOM 804 N N . ARG A 1 105 ? 10.439 -2.037 -4.718 1.00 92.00 105 ARG A N 1
ATOM 805 C CA . ARG A 1 105 ? 11.355 -2.572 -5.734 1.00 92.00 105 ARG A CA 1
ATOM 806 C C . ARG A 1 105 ? 10.595 -3.194 -6.904 1.00 92.00 105 ARG A C 1
ATOM 808 O O . ARG A 1 105 ? 11.063 -3.100 -8.033 1.00 92.00 105 ARG A O 1
ATOM 815 N N . LYS A 1 106 ? 9.447 -3.826 -6.636 1.00 93.06 106 LYS A N 1
ATOM 816 C CA . LYS A 1 106 ? 8.545 -4.339 -7.672 1.00 93.06 106 LYS A CA 1
ATOM 817 C C . LYS A 1 106 ? 8.056 -3.197 -8.565 1.00 93.06 106 LYS A C 1
ATOM 819 O O . LYS A 1 106 ? 8.283 -3.269 -9.764 1.00 93.06 106 LYS A O 1
ATOM 824 N N . TYR A 1 107 ? 7.529 -2.127 -7.968 1.00 94.69 107 TYR A N 1
ATOM 825 C CA . TYR A 1 107 ? 7.131 -0.907 -8.672 1.00 94.69 107 TYR A CA 1
ATOM 826 C C . TYR A 1 107 ? 8.275 -0.344 -9.520 1.00 94.69 107 TYR A C 1
ATOM 828 O O . TYR A 1 107 ? 8.127 -0.207 -10.725 1.00 94.69 107 TYR A O 1
ATOM 836 N N . LEU A 1 108 ? 9.455 -0.114 -8.929 1.00 94.25 108 LEU A N 1
ATOM 837 C CA . LEU A 1 108 ? 10.611 0.407 -9.670 1.00 94.25 108 LEU A CA 1
ATOM 838 C C . LEU A 1 108 ? 10.979 -0.464 -10.878 1.00 94.25 108 LEU A C 1
ATOM 840 O O . LEU A 1 108 ? 11.292 0.056 -11.945 1.00 94.25 108 LEU A O 1
ATOM 844 N N . ARG A 1 109 ? 10.935 -1.790 -10.718 1.00 94.50 109 ARG A N 1
ATOM 845 C CA . ARG A 1 109 ? 11.213 -2.733 -11.801 1.00 94.50 109 ARG A CA 1
ATOM 846 C C . ARG A 1 109 ? 10.163 -2.657 -12.903 1.00 94.50 109 ARG A C 1
ATOM 848 O O . ARG A 1 109 ? 10.535 -2.615 -14.067 1.00 94.50 109 ARG A O 1
ATOM 855 N N . GLU A 1 110 ? 8.884 -2.683 -12.548 1.00 94.25 110 GLU A N 1
ATOM 856 C CA . GLU A 1 110 ? 7.778 -2.639 -13.511 1.00 94.25 110 GLU A CA 1
ATOM 857 C C . GLU A 1 110 ? 7.777 -1.318 -14.282 1.00 94.25 110 GLU A C 1
ATOM 859 O O . GLU A 1 110 ? 7.746 -1.338 -15.509 1.00 94.25 110 GLU A O 1
ATOM 864 N N . THR A 1 111 ? 7.945 -0.190 -13.589 1.00 94.31 111 THR A N 1
ATOM 865 C CA . THR A 1 111 ? 7.994 1.139 -14.207 1.00 94.31 111 THR A CA 1
ATOM 866 C C . THR A 1 111 ? 9.188 1.291 -15.149 1.00 94.31 111 THR A C 1
ATOM 868 O O . THR A 1 111 ? 9.022 1.751 -16.274 1.00 94.31 111 THR A O 1
ATOM 871 N N . LEU A 1 112 ? 10.391 0.869 -14.741 1.00 93.69 112 LEU A N 1
ATOM 872 C CA . LEU A 1 112 ? 11.575 0.971 -15.605 1.00 93.69 112 LEU A CA 1
ATOM 873 C C . LEU A 1 112 ? 11.516 0.009 -16.796 1.00 93.69 112 LEU A C 1
ATOM 875 O O . LEU A 1 112 ? 11.971 0.368 -17.879 1.00 93.69 112 LEU A O 1
ATOM 879 N N . LYS A 1 113 ? 10.944 -1.190 -16.623 1.00 92.94 113 LYS A N 1
ATOM 880 C CA . LYS A 1 113 ? 10.703 -2.122 -17.735 1.00 92.94 113 LYS A CA 1
ATOM 881 C C . LYS A 1 113 ? 9.710 -1.551 -18.742 1.00 92.94 113 LYS A C 1
ATOM 883 O O . LYS A 1 113 ? 9.969 -1.637 -19.934 1.00 92.94 113 LYS A O 1
ATOM 888 N N . ALA A 1 114 ? 8.609 -0.969 -18.268 1.00 91.44 114 ALA A N 1
ATOM 889 C CA . ALA A 1 114 ? 7.594 -0.361 -19.126 1.00 91.44 114 ALA A CA 1
ATOM 890 C C . ALA A 1 114 ? 8.122 0.874 -19.872 1.00 91.44 114 ALA A C 1
ATOM 892 O O . ALA A 1 114 ? 7.711 1.131 -20.997 1.00 91.44 114 ALA A O 1
ATOM 893 N N . ALA A 1 115 ? 9.047 1.619 -19.261 1.00 89.81 115 ALA A N 1
ATOM 894 C CA . ALA A 1 115 ? 9.665 2.788 -19.876 1.00 89.81 115 ALA A CA 1
ATOM 895 C C . ALA A 1 115 ? 10.796 2.453 -20.865 1.00 89.81 115 ALA A C 1
ATOM 897 O O . ALA A 1 115 ? 11.222 3.339 -21.600 1.00 89.81 115 ALA A O 1
ATOM 898 N N . HIS A 1 116 ? 11.304 1.215 -20.894 1.00 86.00 116 HIS A N 1
ATOM 899 C CA . HIS A 1 116 ? 12.388 0.810 -21.795 1.00 86.00 116 HIS A CA 1
ATOM 900 C C . HIS A 1 116 ? 11.954 0.931 -23.274 1.00 86.00 116 HIS A C 1
ATOM 902 O O . HIS A 1 116 ? 10.852 0.493 -23.601 1.00 86.00 116 HIS A O 1
ATOM 908 N N . PRO A 1 117 ? 12.786 1.484 -24.187 1.00 85.94 117 PRO A N 1
ATOM 909 C CA . PRO A 1 117 ? 14.210 1.834 -24.049 1.00 85.94 117 PRO A CA 1
ATOM 910 C C . PRO A 1 117 ? 14.510 3.213 -23.435 1.00 85.94 117 PRO A C 1
ATOM 912 O O . PRO A 1 117 ? 15.677 3.583 -23.294 1.00 85.94 117 PRO A O 1
ATOM 915 N N . GLY A 1 118 ? 13.482 3.970 -23.059 1.00 85.00 118 GLY A N 1
ATOM 916 C CA . GLY A 1 118 ? 13.608 5.269 -22.408 1.00 85.00 118 GLY A CA 1
ATOM 917 C C . GLY A 1 118 ? 14.177 5.195 -20.988 1.00 85.00 118 GLY A C 1
ATOM 918 O O . GLY A 1 118 ? 14.202 4.147 -20.336 1.00 85.00 118 GLY A O 1
ATOM 919 N N . ALA A 1 119 ? 14.653 6.343 -20.511 1.00 88.62 119 ALA A N 1
ATOM 920 C CA . ALA A 1 119 ? 15.183 6.511 -19.166 1.00 88.62 119 ALA A CA 1
ATOM 921 C C . ALA A 1 119 ? 14.263 7.410 -18.332 1.00 88.62 119 ALA A C 1
ATOM 923 O O . ALA A 1 119 ? 13.637 8.328 -18.857 1.00 88.62 119 ALA A O 1
ATOM 924 N N . VAL A 1 120 ? 14.182 7.144 -17.029 1.00 90.00 120 VAL A N 1
ATOM 925 C CA . VAL A 1 120 ? 13.242 7.805 -16.119 1.00 90.00 120 VAL A CA 1
ATOM 926 C C . VAL A 1 120 ? 14.007 8.493 -14.985 1.00 90.00 120 VAL A C 1
ATOM 928 O O . VAL A 1 120 ? 14.838 7.852 -14.329 1.00 90.00 120 VAL A O 1
ATOM 931 N N . PRO A 1 121 ? 13.752 9.785 -14.721 1.00 88.56 121 PRO A N 1
ATOM 932 C CA . PRO A 1 121 ? 14.385 10.498 -13.623 1.00 88.56 121 PRO A CA 1
ATOM 933 C C . PRO A 1 121 ? 13.742 10.151 -12.270 1.00 88.56 121 PRO A C 1
ATOM 935 O O . PRO A 1 121 ? 12.584 9.736 -12.170 1.00 88.56 121 PRO A O 1
ATOM 938 N N . THR A 1 122 ? 14.515 10.318 -11.196 1.00 88.75 122 THR A N 1
ATOM 939 C CA . THR A 1 122 ? 14.108 9.906 -9.839 1.00 88.75 122 THR A CA 1
ATOM 940 C C . THR A 1 122 ? 12.868 10.656 -9.332 1.00 88.75 122 THR A C 1
ATOM 942 O O . THR A 1 122 ? 12.050 10.063 -8.631 1.00 88.75 122 THR A O 1
ATOM 945 N N . ASN A 1 123 ? 12.685 11.926 -9.706 1.00 86.81 123 ASN A N 1
ATOM 946 C CA . ASN A 1 123 ? 11.502 12.718 -9.347 1.00 86.81 123 ASN A CA 1
ATOM 947 C C . ASN A 1 123 ? 10.213 12.146 -9.960 1.00 86.81 123 ASN A C 1
ATOM 949 O O . ASN A 1 123 ? 9.230 11.984 -9.243 1.00 86.81 123 ASN A O 1
ATOM 953 N N . VAL A 1 124 ? 10.241 11.743 -11.234 1.00 88.94 124 VAL A N 1
ATOM 954 C CA . VAL A 1 124 ? 9.095 11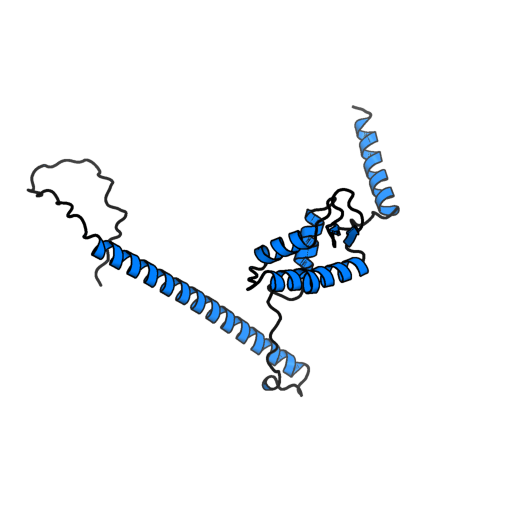.109 -11.910 1.00 88.94 124 VAL A CA 1
ATOM 955 C C . VAL A 1 124 ? 8.764 9.765 -11.258 1.00 88.94 124 VAL A C 1
ATOM 957 O O . VAL A 1 124 ? 7.601 9.467 -10.986 1.00 88.94 124 VAL A O 1
ATOM 960 N N . LEU A 1 125 ? 9.784 8.969 -10.911 1.00 91.75 125 LEU A N 1
ATOM 961 C CA . LEU A 1 125 ? 9.581 7.729 -10.152 1.00 91.75 125 LEU A CA 1
ATOM 962 C C . LEU A 1 125 ? 8.961 7.995 -8.772 1.00 91.75 125 LEU A C 1
ATOM 964 O O . LEU A 1 125 ? 8.149 7.188 -8.313 1.00 91.75 125 LEU A O 1
ATOM 968 N N . ALA A 1 126 ? 9.329 9.101 -8.118 1.00 90.12 126 ALA A N 1
ATOM 969 C CA . ALA A 1 126 ? 8.798 9.496 -6.817 1.00 90.12 126 ALA A CA 1
ATOM 970 C C . ALA A 1 126 ? 7.341 9.950 -6.886 1.00 90.12 126 ALA A C 1
ATOM 972 O O . ALA A 1 126 ? 6.542 9.528 -6.051 1.00 90.12 126 ALA A O 1
ATOM 973 N N . GLU A 1 127 ? 6.984 10.751 -7.886 1.00 89.12 127 GLU A N 1
ATOM 974 C CA . GLU A 1 127 ? 5.606 11.180 -8.133 1.00 89.12 127 GLU A CA 1
ATOM 975 C C . GLU A 1 127 ? 4.697 9.987 -8.437 1.00 89.12 127 GLU A C 1
ATOM 977 O O . GLU A 1 127 ? 3.647 9.838 -7.808 1.00 89.12 127 GLU A O 1
ATOM 982 N N . GLY A 1 128 ? 5.137 9.066 -9.299 1.00 88.88 128 GLY A N 1
ATOM 983 C CA . GLY A 1 128 ? 4.393 7.832 -9.551 1.00 88.88 128 GLY A CA 1
ATOM 984 C C . GLY A 1 128 ? 4.262 6.958 -8.298 1.00 88.88 128 GLY A C 1
ATOM 985 O O . GLY A 1 128 ? 3.193 6.415 -8.030 1.00 88.88 128 GLY A O 1
ATOM 986 N N . ALA A 1 129 ? 5.302 6.876 -7.458 1.00 89.25 129 ALA A N 1
ATOM 987 C CA . ALA A 1 129 ? 5.251 6.103 -6.215 1.00 89.25 129 ALA A CA 1
ATOM 988 C C . ALA A 1 129 ? 4.256 6.699 -5.208 1.00 89.25 129 ALA A C 1
ATOM 990 O O . ALA A 1 129 ? 3.576 5.954 -4.502 1.00 89.25 129 ALA A O 1
ATOM 991 N N . VAL A 1 130 ? 4.149 8.030 -5.148 1.00 88.44 130 VAL A N 1
ATOM 992 C CA . VAL A 1 130 ? 3.144 8.724 -4.330 1.00 88.44 130 VAL A CA 1
ATOM 993 C C . VAL A 1 130 ? 1.739 8.305 -4.731 1.00 88.44 130 VAL A C 1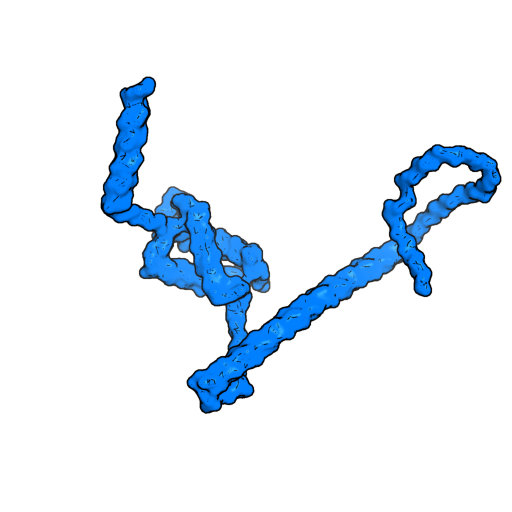
ATOM 995 O O . VAL A 1 130 ? 0.944 7.956 -3.862 1.00 88.44 130 VAL A O 1
ATOM 998 N N . GLN A 1 131 ? 1.456 8.286 -6.033 1.00 84.94 131 GLN A N 1
ATOM 999 C CA . GLN A 1 131 ? 0.144 7.919 -6.557 1.00 84.94 131 GLN A CA 1
ATOM 1000 C C . GLN A 1 131 ? -0.157 6.430 -6.338 1.00 84.94 131 GLN A C 1
ATOM 1002 O O . GLN A 1 131 ? -1.196 6.089 -5.779 1.00 84.94 131 GLN A O 1
ATOM 1007 N N . VAL A 1 132 ? 0.773 5.543 -6.705 1.00 85.38 132 VAL A N 1
ATOM 1008 C CA . VAL A 1 132 ? 0.586 4.081 -6.639 1.00 85.38 132 VAL A CA 1
ATOM 1009 C C . VAL A 1 132 ? 0.432 3.577 -5.205 1.00 85.38 132 VAL A C 1
ATOM 1011 O O . VAL A 1 132 ? -0.370 2.681 -4.947 1.00 85.38 132 VAL A O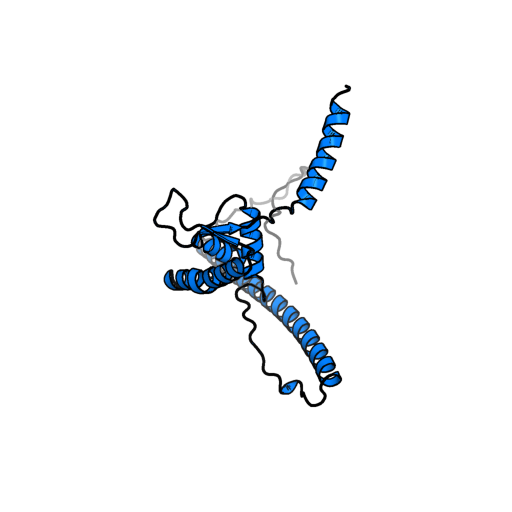 1
ATOM 1014 N N . PHE A 1 133 ? 1.194 4.133 -4.260 1.00 84.69 133 PHE A N 1
ATOM 1015 C CA . PHE A 1 133 ? 1.154 3.702 -2.860 1.00 84.69 133 PHE A CA 1
ATOM 1016 C C . PHE A 1 133 ? 0.270 4.584 -1.969 1.00 84.69 133 PHE A C 1
ATOM 1018 O O . PHE A 1 133 ? 0.183 4.323 -0.770 1.00 84.69 133 PHE A O 1
ATOM 1025 N N . GLY A 1 134 ? -0.373 5.619 -2.522 1.00 81.88 134 GLY A N 1
ATOM 1026 C CA . GLY A 1 134 ? -1.196 6.558 -1.756 1.00 81.88 134 GLY A CA 1
ATOM 1027 C C . GLY A 1 134 ? -0.410 7.302 -0.672 1.00 81.88 134 GLY A C 1
ATOM 1028 O O . GLY A 1 134 ? -0.928 7.534 0.422 1.00 81.88 134 GLY A O 1
ATOM 1029 N N . LEU A 1 135 ? 0.858 7.635 -0.937 1.00 86.31 135 LEU A N 1
ATOM 1030 C CA . LEU A 1 135 ? 1.712 8.306 0.045 1.00 86.31 135 LEU A CA 1
ATOM 1031 C C . LEU A 1 135 ? 1.241 9.745 0.257 1.00 86.31 135 LEU A C 1
ATOM 1033 O O . LEU A 1 135 ? 0.918 10.456 -0.690 1.00 86.31 135 LEU A O 1
ATOM 1037 N N . ARG A 1 136 ? 1.274 10.204 1.507 1.00 82.25 136 ARG A N 1
ATOM 1038 C CA . ARG A 1 136 ? 1.074 11.613 1.855 1.00 82.25 136 ARG A CA 1
ATOM 1039 C C . ARG A 1 136 ? 2.327 12.129 2.548 1.00 82.25 136 ARG A C 1
ATOM 1041 O O . ARG A 1 136 ? 2.900 11.430 3.382 1.00 82.25 136 ARG A O 1
ATOM 1048 N N . PHE A 1 137 ? 2.749 13.330 2.169 1.00 80.31 137 PHE A N 1
ATOM 1049 C CA . PHE A 1 137 ? 3.887 14.032 2.756 1.00 80.31 137 PHE A CA 1
ATOM 1050 C C . PHE A 1 137 ? 3.416 15.394 3.240 1.00 80.31 137 PHE A C 1
ATOM 1052 O O . PHE A 1 137 ? 2.693 16.081 2.518 1.00 80.31 137 PHE A O 1
ATOM 1059 N N . SER A 1 138 ? 3.851 15.791 4.431 1.00 75.75 138 SER A N 1
ATOM 1060 C CA . SER A 1 138 ? 3.446 17.067 5.031 1.00 75.75 138 SER A CA 1
ATOM 1061 C C . SER A 1 138 ? 4.260 18.248 4.494 1.00 75.75 138 SER A C 1
ATOM 1063 O O . SER A 1 138 ? 3.893 19.399 4.707 1.00 75.75 138 SER A O 1
ATOM 1065 N N . SER A 1 139 ? 5.376 17.989 3.797 1.00 82.12 139 SER A N 1
ATOM 1066 C CA . SER A 1 139 ? 6.213 19.028 3.189 1.00 82.12 139 SER A CA 1
ATOM 1067 C C . SER A 1 139 ? 6.951 18.560 1.931 1.00 82.12 139 SER A C 1
ATOM 1069 O O . SER A 1 139 ? 7.200 17.368 1.717 1.00 82.12 139 SER A O 1
ATOM 1071 N N . CYS A 1 140 ? 7.386 19.524 1.111 1.00 81.62 140 CYS A N 1
ATOM 1072 C CA . CYS A 1 140 ? 8.261 19.265 -0.035 1.00 81.62 140 CYS A CA 1
ATOM 1073 C C . CYS A 1 140 ? 9.594 18.624 0.379 1.00 81.62 140 CYS A C 1
ATOM 1075 O O . CYS A 1 140 ? 10.114 17.780 -0.349 1.00 81.62 140 CYS A O 1
ATOM 1077 N N . GLN A 1 141 ? 10.125 18.980 1.552 1.00 83.06 141 GLN A N 1
ATOM 1078 C CA . GLN A 1 141 ? 11.381 18.432 2.062 1.00 83.06 141 GLN A CA 1
ATOM 1079 C C . GLN A 1 141 ? 11.244 16.953 2.442 1.00 83.06 141 GLN A C 1
ATOM 1081 O O . GLN A 1 141 ? 12.145 16.158 2.180 1.00 83.06 141 GLN A O 1
ATOM 1086 N N . GLU A 1 142 ? 10.108 16.556 3.020 1.00 79.00 142 GLU A N 1
ATOM 1087 C CA . GLU A 1 142 ? 9.838 15.153 3.342 1.00 79.00 142 GLU A CA 1
ATOM 1088 C C . GLU A 1 142 ? 9.750 14.294 2.071 1.00 79.00 142 GLU A C 1
ATOM 1090 O O . GLU A 1 142 ? 10.322 13.203 2.008 1.00 79.00 142 GLU A O 1
ATOM 1095 N N . ARG A 1 143 ? 9.116 14.826 1.021 1.00 84.50 143 ARG A N 1
ATOM 1096 C CA . ARG A 1 143 ? 9.059 14.190 -0.300 1.00 84.50 143 ARG A CA 1
ATOM 1097 C C . ARG A 1 143 ? 10.441 14.062 -0.949 1.00 84.50 143 ARG A C 1
ATOM 1099 O O . ARG A 1 143 ? 10.747 13.005 -1.497 1.00 84.50 143 ARG A O 1
ATOM 1106 N N . ALA A 1 144 ? 11.286 15.090 -0.857 1.00 83.50 144 ALA A N 1
ATOM 1107 C CA . ALA A 1 144 ? 12.662 15.026 -1.357 1.00 83.50 144 ALA A CA 1
ATOM 1108 C C . ALA A 1 144 ? 13.473 13.943 -0.621 1.00 83.50 144 ALA A C 1
ATOM 1110 O O . ALA A 1 144 ? 14.048 13.057 -1.247 1.00 83.50 144 ALA A O 1
ATOM 1111 N N . ARG A 1 145 ? 13.393 13.908 0.718 1.00 85.94 145 ARG A N 1
ATOM 1112 C CA . ARG A 1 145 ? 14.014 12.847 1.533 1.00 85.94 145 ARG A CA 1
ATOM 1113 C C . ARG A 1 145 ? 13.509 11.455 1.158 1.00 85.94 145 ARG A C 1
ATOM 1115 O O . ARG A 1 145 ? 14.279 10.497 1.183 1.00 85.94 145 ARG A O 1
ATOM 1122 N N . PHE A 1 146 ? 12.226 11.313 0.827 1.00 88.81 146 PHE A N 1
ATOM 1123 C CA . PHE A 1 146 ? 11.689 10.051 0.326 1.00 88.81 146 PHE A CA 1
ATOM 1124 C C . PHE A 1 146 ? 12.356 9.637 -0.992 1.00 88.81 146 PHE A C 1
ATOM 1126 O O . PHE A 1 146 ? 12.831 8.500 -1.088 1.00 88.81 146 PHE A O 1
ATOM 1133 N N . ALA A 1 147 ? 12.443 10.549 -1.962 1.00 87.31 147 ALA A N 1
ATOM 1134 C CA . ALA A 1 147 ? 13.083 10.286 -3.246 1.00 87.31 147 ALA 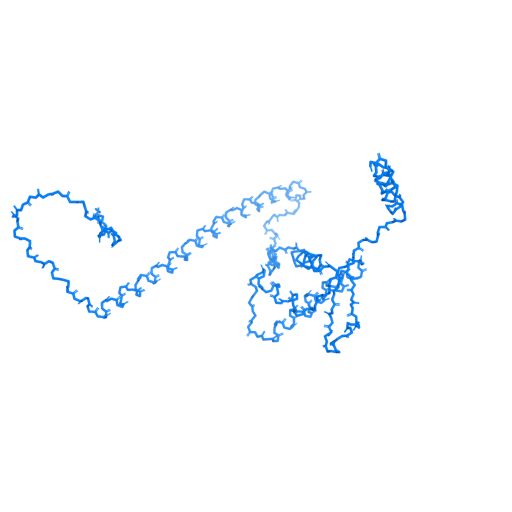A CA 1
ATOM 1135 C C . ALA A 1 147 ? 14.553 9.865 -3.074 1.00 87.31 147 ALA A C 1
ATOM 1137 O O . ALA A 1 147 ? 14.950 8.804 -3.558 1.00 87.31 147 ALA A O 1
ATOM 1138 N N . ASP A 1 148 ? 15.328 10.609 -2.290 1.00 83.38 148 ASP A N 1
ATOM 1139 C CA . ASP A 1 148 ? 16.764 10.361 -2.135 1.00 83.38 148 ASP A CA 1
ATOM 1140 C C . ASP A 1 148 ? 17.057 9.091 -1.323 1.00 83.38 148 ASP A C 1
ATOM 1142 O O . ASP A 1 148 ? 17.822 8.211 -1.744 1.00 83.38 148 ASP A O 1
ATOM 1146 N N . ASN A 1 149 ? 16.408 8.952 -0.162 1.00 85.94 149 ASN A N 1
ATOM 1147 C CA . ASN A 1 149 ? 16.746 7.906 0.803 1.00 85.94 149 ASN A CA 1
ATOM 1148 C C . ASN A 1 149 ? 16.047 6.577 0.528 1.00 85.94 149 ASN A C 1
ATOM 1150 O O . ASN A 1 149 ? 16.558 5.533 0.928 1.00 85.94 149 ASN A O 1
ATOM 1154 N N . ASN A 1 150 ? 14.879 6.572 -0.115 1.00 89.62 150 ASN A N 1
ATOM 1155 C CA . ASN A 1 150 ? 14.153 5.325 -0.367 1.00 89.62 150 ASN A CA 1
ATOM 1156 C C . ASN A 1 150 ? 14.357 4.875 -1.809 1.00 89.62 150 ASN A C 1
ATOM 1158 O O . ASN A 1 150 ? 14.894 3.787 -2.036 1.00 89.62 150 ASN A O 1
ATOM 1162 N N . LEU A 1 151 ? 13.981 5.717 -2.775 1.00 90.06 151 LEU A N 1
ATOM 1163 C CA . LEU A 1 151 ? 14.084 5.377 -4.195 1.00 90.06 151 LEU A CA 1
ATOM 1164 C C . LEU A 1 151 ? 15.543 5.365 -4.646 1.00 90.06 151 LEU A C 1
ATOM 1166 O O . LEU A 1 151 ? 15.995 4.356 -5.181 1.00 90.06 151 LEU A O 1
ATOM 1170 N N . GLY A 1 152 ? 16.315 6.409 -4.333 1.00 87.38 152 GLY A N 1
ATOM 1171 C CA . GLY A 1 152 ? 17.733 6.495 -4.686 1.00 87.38 152 GLY A CA 1
ATOM 1172 C C . GLY A 1 152 ? 18.564 5.335 -4.126 1.00 87.38 152 GLY A C 1
ATOM 1173 O O . GLY A 1 152 ? 19.357 4.728 -4.849 1.00 87.38 152 GLY A O 1
ATOM 1174 N N . ASN A 1 153 ? 18.352 4.953 -2.861 1.00 89.31 153 ASN A N 1
ATOM 1175 C CA . ASN A 1 153 ? 19.008 3.780 -2.261 1.00 89.31 153 ASN A CA 1
ATOM 1176 C C . ASN A 1 153 ? 18.544 2.445 -2.874 1.00 89.31 153 ASN A C 1
ATOM 1178 O O . ASN A 1 153 ? 19.322 1.489 -2.938 1.00 89.31 153 ASN A O 1
ATOM 1182 N N . ALA A 1 154 ? 17.277 2.320 -3.276 1.00 91.19 154 ALA A N 1
ATOM 1183 C CA . ALA A 1 154 ? 16.781 1.115 -3.941 1.00 91.19 154 ALA A CA 1
ATOM 1184 C C . ALA A 1 154 ? 17.369 0.975 -5.353 1.00 91.19 154 ALA A C 1
ATOM 1186 O O . ALA A 1 154 ? 17.862 -0.098 -5.698 1.00 91.19 154 ALA A O 1
ATOM 1187 N N . LEU A 1 155 ? 17.394 2.066 -6.119 1.00 92.12 155 LEU A N 1
ATOM 1188 C CA . LEU A 1 155 ? 17.924 2.127 -7.480 1.00 92.12 155 LEU A CA 1
ATOM 1189 C C . LEU A 1 155 ? 19.432 1.883 -7.515 1.00 92.12 155 LEU A C 1
ATOM 1191 O O . LEU A 1 155 ? 19.885 1.046 -8.288 1.00 92.12 155 LEU A O 1
ATOM 1195 N N . ARG A 1 156 ? 20.203 2.480 -6.595 1.00 90.19 156 ARG A N 1
ATOM 1196 C CA . ARG A 1 156 ? 21.633 2.159 -6.432 1.00 90.19 156 ARG A CA 1
ATOM 1197 C C . ARG A 1 156 ? 21.869 0.669 -6.182 1.00 90.19 156 ARG A C 1
ATOM 1199 O O . ARG A 1 156 ? 22.738 0.071 -6.808 1.00 90.19 156 ARG A O 1
ATOM 1206 N N . ARG A 1 157 ? 21.061 0.038 -5.322 1.00 91.25 157 ARG A N 1
ATOM 1207 C CA . ARG A 1 157 ? 21.153 -1.410 -5.060 1.00 91.25 157 ARG A CA 1
ATOM 1208 C C . ARG A 1 157 ? 20.719 -2.271 -6.247 1.00 91.25 157 ARG A C 1
ATOM 1210 O O . ARG A 1 157 ? 21.202 -3.389 -6.374 1.00 91.25 157 ARG A O 1
ATOM 1217 N N . MET A 1 158 ? 19.794 -1.805 -7.084 1.00 91.94 158 MET A N 1
ATOM 1218 C CA . MET A 1 158 ? 19.430 -2.490 -8.331 1.00 91.94 158 MET A CA 1
ATOM 1219 C C . MET A 1 158 ? 20.529 -2.338 -9.388 1.00 91.94 158 MET A C 1
ATOM 1221 O O . MET A 1 158 ? 20.834 -3.300 -10.085 1.00 91.94 158 MET A O 1
ATOM 1225 N N . CYS A 1 159 ? 21.169 -1.170 -9.446 1.00 90.50 159 CYS A N 1
ATOM 1226 C CA . CYS A 1 159 ? 22.296 -0.891 -10.329 1.00 90.50 159 CYS A CA 1
ATOM 1227 C C . CYS A 1 159 ? 23.502 -1.767 -9.986 1.00 90.50 159 CYS A C 1
ATOM 1229 O O . CYS A 1 159 ? 24.072 -2.400 -10.866 1.00 90.50 159 CYS A O 1
ATOM 1231 N N . ALA A 1 160 ? 23.822 -1.901 -8.695 1.00 86.88 160 ALA A N 1
ATOM 1232 C CA . ALA A 1 160 ? 24.881 -2.794 -8.218 1.00 86.88 160 ALA A CA 1
ATOM 1233 C C . ALA A 1 160 ? 24.629 -4.278 -8.554 1.00 86.88 160 ALA A C 1
ATOM 1235 O O . ALA A 1 160 ? 25.567 -5.062 -8.624 1.00 86.88 160 ALA A O 1
ATOM 1236 N N . ARG A 1 161 ? 23.366 -4.673 -8.773 1.00 87.19 161 ARG A N 1
ATOM 1237 C CA . ARG A 1 161 ? 22.979 -6.027 -9.209 1.00 87.19 161 ARG A CA 1
ATOM 1238 C C . ARG A 1 161 ? 22.888 -6.179 -10.730 1.00 87.19 161 ARG A C 1
ATOM 1240 O O . ARG A 1 161 ? 22.526 -7.250 -11.199 1.00 87.19 161 ARG A O 1
ATOM 1247 N N . GLY A 1 162 ? 23.157 -5.119 -11.491 1.00 86.38 162 GLY A N 1
ATOM 1248 C CA . GLY A 1 162 ? 23.092 -5.127 -12.952 1.00 86.38 162 GLY A CA 1
ATOM 1249 C C . GLY A 1 162 ? 21.680 -5.130 -13.550 1.00 86.38 162 GLY A C 1
ATOM 1250 O O . GLY A 1 162 ? 21.553 -5.345 -14.748 1.00 86.38 162 GLY A O 1
ATOM 1251 N N . GLU A 1 163 ? 20.621 -4.888 -12.765 1.00 89.06 163 GLU A N 1
ATOM 1252 C CA . GLU A 1 163 ? 19.231 -4.842 -13.272 1.00 89.06 163 GLU A CA 1
ATOM 1253 C C . GLU A 1 163 ? 18.911 -3.530 -14.007 1.00 89.06 163 GLU A C 1
ATOM 1255 O O . GLU A 1 163 ? 18.071 -3.481 -14.903 1.00 89.06 163 GLU A O 1
ATOM 1260 N N . VAL A 1 164 ? 19.547 -2.442 -13.584 1.00 91.44 164 VAL A N 1
ATOM 1261 C CA . VAL A 1 164 ? 19.325 -1.088 -14.100 1.00 91.44 164 VAL A CA 1
ATOM 1262 C C . VAL A 1 164 ? 20.668 -0.410 -14.291 1.00 91.44 164 VAL A C 1
ATOM 1264 O O . VAL A 1 164 ? 21.646 -0.771 -13.639 1.00 91.44 164 VAL A O 1
ATOM 1267 N N . GLU A 1 165 ? 20.709 0.598 -15.144 1.00 89.50 165 GLU A N 1
ATOM 1268 C CA . GLU A 1 165 ? 21.881 1.443 -15.327 1.00 89.50 165 GLU A CA 1
ATOM 1269 C C . GLU A 1 165 ? 21.535 2.904 -15.055 1.00 89.50 165 GLU A C 1
ATOM 1271 O O . GLU A 1 165 ? 20.403 3.354 -15.267 1.00 89.50 165 GLU A O 1
ATOM 1276 N N . ARG A 1 166 ? 22.519 3.636 -14.536 1.00 87.62 166 ARG A N 1
ATOM 1277 C CA . ARG A 1 166 ? 22.408 5.067 -14.278 1.00 87.62 166 ARG A CA 1
ATOM 1278 C C . ARG A 1 166 ? 22.970 5.823 -15.472 1.00 87.62 166 ARG A C 1
ATOM 1280 O O . ARG A 1 166 ? 24.119 5.608 -15.842 1.00 87.62 166 ARG A O 1
ATOM 1287 N N . LEU A 1 167 ? 22.172 6.720 -16.039 1.00 83.94 167 LEU A N 1
ATOM 1288 C CA . LEU A 1 167 ? 22.614 7.612 -17.104 1.00 83.94 167 LEU A CA 1
ATOM 1289 C C . LEU A 1 167 ? 23.022 8.941 -16.467 1.00 83.94 167 LEU A C 1
ATOM 1291 O O . LEU A 1 167 ? 22.199 9.618 -15.852 1.00 83.94 167 LEU A O 1
ATOM 1295 N N . HIS A 1 168 ? 24.314 9.255 -16.547 1.00 63.66 168 HIS A N 1
ATOM 1296 C CA . HIS A 1 168 ? 24.882 10.503 -16.035 1.00 63.66 168 HIS A CA 1
ATOM 1297 C C . HIS A 1 168 ? 24.811 11.633 -17.071 1.00 63.66 168 HIS A C 1
ATOM 1299 O O . HIS A 1 168 ? 24.538 12.766 -16.691 1.00 63.66 168 HIS A O 1
ATOM 1305 N N . ASP A 1 169 ? 24.915 11.290 -18.359 1.00 53.72 169 ASP A N 1
ATOM 1306 C CA . ASP A 1 169 ? 24.909 12.229 -19.483 1.00 53.72 169 ASP A CA 1
ATOM 1307 C C . ASP A 1 169 ? 23.716 11.938 -20.405 1.00 53.72 169 ASP A C 1
ATOM 1309 O O . ASP A 1 169 ? 23.844 11.316 -21.459 1.00 53.72 169 ASP A O 1
ATOM 1313 N N . TYR A 1 170 ? 22.509 12.337 -19.994 1.00 52.91 170 TYR A N 1
ATOM 1314 C CA . TYR A 1 170 ? 21.389 12.403 -20.936 1.00 52.91 170 TYR A CA 1
ATOM 1315 C C . TYR A 1 170 ? 21.469 13.761 -21.637 1.00 52.91 170 TYR A C 1
ATOM 1317 O O . TYR A 1 170 ? 21.275 14.793 -20.994 1.00 52.91 170 TYR A O 1
ATOM 1325 N N . ALA A 1 171 ? 21.804 13.746 -22.931 1.00 48.22 171 ALA A N 1
ATOM 1326 C CA . ALA A 1 171 ? 22.267 14.872 -23.756 1.00 48.22 171 ALA A CA 1
ATOM 1327 C C . ALA A 1 171 ? 21.262 16.032 -23.989 1.00 48.22 171 ALA A C 1
ATOM 1329 O O . ALA A 1 171 ? 21.270 16.656 -25.044 1.00 48.22 171 ALA A O 1
ATOM 1330 N N . GLY A 1 172 ? 20.395 16.348 -23.024 1.00 51.28 172 GLY A N 1
ATOM 1331 C CA . GLY A 1 172 ? 19.435 17.449 -23.122 1.00 51.28 172 GLY A CA 1
ATOM 1332 C C . GLY A 1 172 ? 19.145 18.219 -21.833 1.00 51.28 172 GLY A C 1
ATOM 1333 O O . GLY A 1 172 ? 18.517 19.266 -21.924 1.00 51.28 172 GLY A O 1
ATOM 1334 N N . LEU A 1 173 ? 19.572 17.759 -20.646 1.00 50.78 173 LEU A N 1
ATOM 1335 C CA . LEU A 1 173 ? 19.203 18.391 -19.364 1.00 50.78 173 LEU A CA 1
ATOM 1336 C C . LEU A 1 173 ? 20.355 18.306 -18.333 1.00 50.78 173 LEU A C 1
ATOM 1338 O O . LEU A 1 173 ? 20.399 17.355 -17.549 1.00 50.78 173 LEU A O 1
ATOM 1342 N N . PRO A 1 174 ? 21.265 19.302 -18.285 1.00 44.31 174 PRO A N 1
ATOM 1343 C CA . PRO A 1 174 ? 22.456 19.298 -17.421 1.00 44.31 174 PRO A CA 1
ATOM 1344 C C . PRO A 1 174 ? 22.174 19.260 -15.905 1.00 44.31 174 PRO A C 1
ATOM 1346 O O . PRO A 1 174 ? 23.090 19.089 -15.107 1.00 44.31 174 PRO A O 1
ATOM 1349 N N . THR A 1 175 ? 20.918 19.421 -15.482 1.00 49.78 175 THR A N 1
ATOM 1350 C CA . THR A 1 175 ? 20.510 19.557 -14.072 1.00 49.78 175 THR A CA 1
ATOM 1351 C C . THR A 1 175 ? 19.782 18.342 -13.490 1.00 49.78 175 THR A C 1
ATOM 1353 O O . THR A 1 175 ? 19.458 18.345 -12.301 1.00 49.78 175 THR A O 1
ATOM 1356 N N . MET A 1 176 ? 19.520 17.286 -14.268 1.00 51.69 176 MET A N 1
ATOM 1357 C CA . MET A 1 176 ? 18.784 16.116 -13.769 1.00 51.69 176 MET A CA 1
ATOM 1358 C C . MET A 1 176 ? 19.722 15.044 -13.212 1.00 51.69 176 MET A C 1
ATOM 1360 O O . MET A 1 176 ? 20.119 14.100 -13.891 1.00 51.69 176 MET A O 1
ATOM 1364 N N . SER A 1 177 ? 20.062 15.163 -11.928 1.00 57.53 177 SER A N 1
ATOM 1365 C CA . SER A 1 177 ? 20.764 14.100 -11.213 1.00 57.53 177 SER A CA 1
ATOM 1366 C C . SER A 1 177 ? 19.837 12.892 -10.976 1.00 57.53 177 SER A C 1
ATOM 1368 O O . SER A 1 177 ? 18.717 13.014 -10.487 1.00 57.53 177 SER A O 1
ATOM 1370 N N . GLY A 1 178 ? 20.304 11.687 -11.332 1.00 74.06 178 GLY A N 1
ATOM 1371 C CA . GLY A 1 178 ? 19.587 10.434 -11.040 1.00 74.06 178 GLY A CA 1
ATOM 1372 C C . GLY A 1 178 ? 18.560 10.021 -12.097 1.00 74.06 178 GLY A C 1
ATOM 1373 O O . GLY A 1 178 ? 17.384 9.837 -11.768 1.00 74.06 178 GLY A O 1
ATOM 1374 N N . VAL A 1 179 ? 19.015 9.837 -13.338 1.00 87.44 179 VAL A N 1
ATOM 1375 C CA . VAL A 1 179 ? 18.244 9.223 -14.428 1.00 87.44 179 VAL A CA 1
ATOM 1376 C C . VAL A 1 179 ? 18.590 7.737 -14.534 1.00 87.44 179 VAL A C 1
ATOM 1378 O O . VAL A 1 179 ? 19.762 7.356 -14.489 1.00 87.44 179 VAL A O 1
ATOM 1381 N N . TRP A 1 180 ? 17.567 6.891 -14.651 1.00 90.62 180 TRP A N 1
ATOM 1382 C CA . TRP A 1 180 ? 17.698 5.437 -14.575 1.00 90.62 180 TRP A CA 1
ATOM 1383 C C . TRP A 1 180 ? 17.045 4.764 -15.773 1.00 90.62 180 TRP A C 1
ATOM 1385 O O . TRP A 1 180 ? 15.940 5.130 -16.168 1.00 90.62 180 TRP A O 1
ATOM 1395 N N . ARG A 1 181 ? 17.701 3.744 -16.323 1.00 91.50 181 ARG A N 1
ATOM 1396 C CA . ARG A 1 181 ? 17.178 2.943 -17.432 1.00 91.50 181 ARG A CA 1
ATOM 1397 C C . ARG A 1 181 ? 17.190 1.464 -17.069 1.00 91.50 181 ARG A C 1
ATOM 1399 O O . ARG A 1 181 ? 18.089 0.990 -16.372 1.00 91.50 181 ARG A O 1
ATOM 1406 N N . TRP A 1 182 ? 16.179 0.728 -17.529 1.00 93.81 182 TRP A N 1
ATOM 1407 C CA . TRP A 1 182 ? 16.183 -0.729 -17.425 1.00 93.81 182 TRP A CA 1
ATOM 1408 C C . TRP A 1 182 ? 17.262 -1.323 -18.328 1.00 93.81 182 TRP A C 1
ATOM 1410 O O . TRP A 1 182 ? 17.302 -1.011 -19.522 1.00 93.81 182 TRP A O 1
ATOM 1420 N N . LYS A 1 183 ? 18.099 -2.206 -17.773 1.00 87.25 183 LYS A N 1
ATOM 1421 C CA . LYS A 1 183 ? 19.080 -2.952 -18.556 1.00 87.25 183 LYS A CA 1
ATOM 1422 C C . LYS A 1 183 ? 18.380 -4.181 -19.131 1.00 87.25 183 LYS A C 1
ATOM 1424 O O . LYS A 1 183 ? 18.117 -5.146 -18.412 1.00 87.25 183 LYS A O 1
ATOM 1429 N N . ALA A 1 184 ? 18.009 -4.124 -20.410 1.00 73.31 184 ALA A N 1
ATOM 1430 C CA . ALA A 1 184 ? 17.492 -5.302 -21.097 1.00 73.31 184 ALA A CA 1
ATOM 1431 C C . ALA A 1 184 ? 18.539 -6.429 -21.016 1.00 73.31 184 ALA A C 1
ATOM 1433 O O . ALA A 1 184 ? 19.734 -6.142 -21.128 1.00 73.31 184 ALA A O 1
ATOM 1434 N N . PRO A 1 185 ? 18.129 -7.689 -20.783 1.00 66.38 185 PRO A N 1
ATOM 1435 C CA . PRO A 1 185 ? 19.060 -8.801 -20.870 1.00 66.38 185 PRO A CA 1
ATOM 1436 C C . PRO A 1 185 ? 19.644 -8.813 -22.283 1.00 66.38 185 PRO A C 1
ATOM 1438 O O . PRO A 1 185 ? 18.905 -8.936 -23.259 1.00 66.38 185 PRO A O 1
ATOM 1441 N N . THR A 1 186 ? 20.958 -8.626 -22.392 1.00 60.41 186 THR A N 1
ATOM 1442 C CA . THR A 1 186 ? 21.661 -8.829 -23.656 1.00 60.41 186 THR A CA 1
ATOM 1443 C C . THR A 1 186 ? 21.513 -10.310 -23.997 1.00 60.41 186 THR A C 1
ATOM 1445 O O . THR A 1 186 ? 21.952 -11.130 -23.185 1.00 60.41 186 THR A O 1
ATOM 1448 N N . PRO A 1 187 ? 20.875 -10.675 -25.124 1.00 61.19 187 PRO A N 1
ATOM 1449 C CA . PRO A 1 187 ? 20.789 -12.072 -25.516 1.00 61.19 187 PRO A CA 1
ATOM 1450 C C . PRO A 1 187 ? 22.208 -12.622 -25.653 1.00 61.19 187 PRO A C 1
ATOM 1452 O O . PRO A 1 187 ? 23.097 -11.973 -26.212 1.00 61.19 187 PRO A O 1
ATOM 1455 N N . SER A 1 188 ? 22.433 -13.800 -25.087 1.00 60.47 188 SER A N 1
ATOM 1456 C CA . SER A 1 188 ? 23.700 -14.508 -25.229 1.00 60.47 188 SER A CA 1
ATOM 1457 C C . SER A 1 188 ? 23.994 -14.782 -26.708 1.00 60.47 188 SER A C 1
ATOM 1459 O O . SER A 1 188 ? 23.088 -14.860 -27.540 1.00 60.47 188 SER A O 1
ATOM 1461 N N . LEU A 1 189 ? 25.272 -14.976 -27.053 1.00 62.81 189 LEU A N 1
ATOM 1462 C CA . LEU A 1 189 ? 25.669 -15.365 -28.414 1.00 62.81 189 LEU A CA 1
ATOM 1463 C C . LEU A 1 189 ? 24.931 -16.626 -28.897 1.00 62.81 189 LEU A C 1
ATOM 1465 O O . LEU A 1 189 ? 24.642 -16.748 -30.084 1.00 62.81 189 LEU A O 1
ATOM 1469 N N . GLU A 1 190 ? 24.594 -17.549 -27.995 1.00 65.75 190 GLU A N 1
ATOM 1470 C CA . GLU A 1 190 ? 23.798 -18.734 -28.325 1.00 65.75 190 GLU A CA 1
ATOM 1471 C C . GLU A 1 190 ? 22.333 -18.411 -28.634 1.00 65.75 190 GLU A C 1
ATOM 1473 O O . GLU A 1 190 ? 21.768 -18.974 -29.570 1.00 65.75 190 GLU A O 1
ATOM 1478 N N . GLU A 1 191 ? 21.710 -17.500 -27.887 1.00 70.12 191 GLU A N 1
ATOM 1479 C CA . GLU A 1 191 ? 20.336 -17.058 -28.153 1.00 70.12 191 GLU A CA 1
ATOM 1480 C C . GLU A 1 191 ? 20.248 -16.272 -29.461 1.00 70.12 191 GLU A C 1
ATOM 1482 O O . GLU A 1 191 ? 19.306 -16.478 -30.223 1.00 70.12 191 GLU A O 1
ATOM 1487 N N . LEU A 1 192 ? 21.262 -15.457 -29.771 1.00 73.25 192 LEU A N 1
ATOM 1488 C CA . LEU A 1 192 ? 21.386 -14.788 -31.067 1.00 73.25 192 LEU A CA 1
ATOM 1489 C C . LEU A 1 192 ? 21.534 -15.802 -32.209 1.00 73.25 192 LEU A C 1
ATOM 1491 O O . LEU A 1 192 ? 20.832 -15.691 -33.208 1.00 73.25 192 LEU A O 1
ATOM 1495 N N . ARG A 1 193 ? 22.361 -16.847 -32.044 1.00 73.38 193 ARG A N 1
ATOM 1496 C CA . ARG A 1 193 ? 22.492 -17.935 -33.036 1.00 73.38 193 ARG A CA 1
ATOM 1497 C C . ARG A 1 193 ? 21.183 -18.699 -33.247 1.00 73.38 193 ARG A C 1
ATOM 1499 O O . ARG A 1 193 ? 20.846 -19.025 -34.381 1.00 73.38 193 ARG A O 1
ATOM 1506 N N . LYS A 1 194 ? 20.423 -18.969 -32.179 1.00 73.88 194 LYS A N 1
ATOM 1507 C CA . LYS A 1 194 ? 19.099 -19.614 -32.276 1.00 73.88 194 LYS A CA 1
ATOM 1508 C C . LYS A 1 194 ? 18.071 -18.720 -32.973 1.00 73.88 194 LYS A C 1
ATOM 1510 O O . LYS A 1 194 ? 17.262 -19.220 -33.749 1.00 73.88 194 LYS A O 1
ATOM 1515 N N . GLN A 1 195 ? 18.102 -17.414 -32.712 1.00 71.19 195 GLN A N 1
ATOM 1516 C CA . GLN A 1 195 ? 17.229 -16.442 -33.373 1.00 71.19 195 GLN A CA 1
ATOM 1517 C C . GLN A 1 195 ? 17.557 -16.298 -34.863 1.00 71.19 195 GLN A C 1
ATOM 1519 O O . GLN A 1 195 ? 16.632 -16.230 -35.669 1.00 71.19 195 GLN A O 1
ATOM 1524 N N . ASP A 1 196 ? 18.840 -16.320 -35.229 1.00 71.19 196 ASP A N 1
ATOM 1525 C CA . ASP A 1 196 ? 19.285 -16.232 -36.622 1.00 71.19 196 ASP A CA 1
ATOM 1526 C C . ASP A 1 196 ? 18.933 -17.507 -37.410 1.00 71.19 196 ASP A C 1
ATOM 1528 O O . ASP A 1 196 ? 18.379 -17.427 -38.504 1.00 71.19 196 ASP A O 1
ATOM 1532 N N . ALA A 1 197 ? 19.094 -18.692 -36.806 1.00 68.56 197 ALA A N 1
ATOM 1533 C CA . ALA A 1 197 ? 18.628 -19.958 -37.386 1.00 68.56 197 ALA A CA 1
ATOM 1534 C C . ALA A 1 197 ? 17.099 -19.981 -37.609 1.00 68.56 197 ALA A C 1
ATOM 1536 O O . ALA A 1 197 ? 16.616 -20.427 -38.649 1.00 68.56 197 ALA A O 1
ATOM 1537 N N . ALA A 1 198 ? 16.321 -19.438 -36.667 1.00 62.78 198 ALA A N 1
ATOM 1538 C CA . ALA A 1 198 ? 14.865 -19.321 -36.794 1.00 62.78 198 ALA A CA 1
ATOM 1539 C C . ALA A 1 198 ? 14.412 -18.217 -37.777 1.00 62.78 198 ALA A C 1
ATOM 1541 O O . ALA A 1 198 ? 13.278 -18.239 -38.263 1.00 62.78 198 ALA A O 1
ATOM 1542 N N . ALA A 1 199 ? 15.259 -17.223 -38.055 1.00 61.22 199 ALA A N 1
ATOM 1543 C CA . ALA A 1 199 ? 15.004 -16.174 -39.042 1.00 61.22 199 ALA A CA 1
ATOM 1544 C C . ALA A 1 199 ? 15.418 -16.598 -40.463 1.00 61.22 199 ALA A C 1
ATOM 1546 O O . ALA A 1 199 ? 14.727 -16.243 -41.419 1.00 61.22 199 ALA A O 1
ATOM 1547 N N . GLY A 1 200 ? 16.479 -17.402 -40.595 1.00 57.28 200 GLY A N 1
ATOM 1548 C CA . GLY A 1 200 ? 16.927 -18.007 -41.852 1.00 57.28 200 GLY A CA 1
ATOM 1549 C C . GLY A 1 200 ? 15.860 -18.899 -42.488 1.00 57.28 200 GLY A C 1
ATOM 1550 O O . GLY A 1 200 ? 15.523 -18.698 -43.652 1.00 57.28 200 GLY A O 1
ATOM 1551 N N . HIS A 1 201 ? 15.208 -19.763 -41.701 1.00 52.31 201 HIS A N 1
ATOM 1552 C CA . HIS A 1 201 ? 14.106 -20.602 -42.196 1.00 52.31 201 HIS A CA 1
ATOM 1553 C C . HIS A 1 201 ? 12.894 -19.802 -42.708 1.00 52.31 201 HIS A C 1
ATOM 1555 O O . HIS A 1 201 ? 12.235 -20.218 -43.656 1.00 52.31 201 HIS A O 1
ATOM 1561 N N . ARG A 1 202 ? 12.631 -18.610 -42.152 1.00 48.97 202 ARG A N 1
ATOM 1562 C CA . ARG A 1 202 ? 11.549 -17.726 -42.627 1.00 48.97 202 ARG A CA 1
ATOM 1563 C C . ARG A 1 202 ? 11.875 -16.993 -43.928 1.00 48.97 202 ARG A C 1
ATOM 1565 O O . ARG A 1 202 ? 10.955 -16.582 -44.630 1.00 48.97 202 ARG A O 1
ATOM 1572 N N . ARG A 1 203 ? 13.158 -16.781 -44.242 1.00 51.00 203 ARG A N 1
ATOM 1573 C CA . ARG A 1 203 ? 13.580 -16.163 -45.512 1.00 51.00 203 ARG A CA 1
ATOM 1574 C C . ARG A 1 203 ? 13.545 -17.161 -46.665 1.00 51.00 203 ARG A C 1
ATOM 1576 O O . ARG A 1 203 ? 13.214 -16.765 -47.776 1.00 51.00 203 ARG A O 1
ATOM 1583 N N . GLU A 1 204 ? 13.816 -18.435 -46.395 1.00 51.69 204 GLU A N 1
ATOM 1584 C CA . GLU A 1 204 ? 13.751 -19.497 -47.404 1.00 51.69 204 GLU A CA 1
ATOM 1585 C C . GLU A 1 204 ? 12.305 -19.836 -47.806 1.00 51.69 204 GLU A C 1
ATOM 1587 O O . GLU A 1 204 ? 12.033 -19.994 -48.994 1.00 51.69 204 GLU A O 1
ATOM 1592 N N . GLU A 1 205 ? 11.351 -19.834 -46.866 1.00 50.16 205 GLU A N 1
ATOM 1593 C CA . GLU A 1 205 ? 9.925 -20.051 -47.180 1.00 50.16 205 GLU A CA 1
ATOM 1594 C C . GLU A 1 205 ? 9.281 -18.917 -48.001 1.00 50.16 205 GLU A C 1
ATOM 1596 O O . GLU A 1 205 ? 8.337 -19.161 -48.752 1.00 50.16 205 GLU A O 1
ATOM 1601 N N . ASN A 1 206 ? 9.800 -17.687 -47.911 1.00 51.62 206 ASN A N 1
ATOM 1602 C CA . ASN A 1 206 ? 9.280 -16.528 -48.649 1.00 51.62 206 ASN A CA 1
ATOM 1603 C C . ASN A 1 206 ? 9.993 -16.255 -49.989 1.00 51.62 206 ASN A C 1
ATOM 1605 O O . ASN A 1 206 ? 9.623 -15.310 -50.679 1.00 51.62 206 ASN A O 1
ATOM 1609 N N . SER A 1 207 ? 11.004 -17.048 -50.364 1.00 47.56 207 SER A N 1
ATOM 1610 C CA . SER A 1 207 ? 11.766 -16.869 -51.614 1.00 47.56 207 SER A CA 1
ATOM 1611 C C . SER A 1 207 ? 11.236 -17.693 -52.800 1.00 47.56 207 SER A C 1
ATOM 1613 O O . SER A 1 207 ? 11.796 -17.599 -53.891 1.00 47.56 207 SER A O 1
ATOM 1615 N N . TRP A 1 208 ? 10.172 -18.483 -52.616 1.00 51.72 208 TRP A N 1
ATOM 1616 C CA . TRP A 1 208 ? 9.560 -19.319 -53.665 1.00 51.72 208 TRP A CA 1
ATOM 1617 C C . TRP A 1 208 ? 8.032 -19.165 -53.755 1.00 51.72 208 TRP A C 1
ATOM 1619 O O . TRP A 1 208 ? 7.312 -20.146 -53.951 1.00 51.72 208 TRP A O 1
ATOM 1629 N N . ARG A 1 209 ? 7.520 -17.939 -53.608 1.00 39.97 209 ARG A N 1
ATOM 1630 C CA . ARG A 1 209 ? 6.137 -17.594 -53.966 1.00 39.97 209 ARG A CA 1
ATOM 1631 C C . ARG A 1 209 ? 6.088 -16.374 -54.866 1.00 39.97 209 ARG A C 1
ATOM 1633 O O . ARG A 1 209 ? 6.866 -15.434 -54.601 1.00 39.97 209 ARG A O 1
#

Sequence (209 aa):
MSPVANIKDIGKGSESGTPDQDHAPLRRTRTPSDLKWTVNELAAVKGEIEHIDQEVARLKQRRERLMRMAKALSAVTQLIAAEVHPAAVEPVHAHTRYGGRGNLRKYLRETLKAAHPGAVPTNVLAEGAVQVFGLRFSSCQERARFADNNLGNALRRMCARGEVERLHDYAGLPTMSGVWRWKAPTPSLEELRKQDAAAGHRREENSWR

Organism: NCBI:txid164759